Protein AF-A0A950EAT6-F1 (afdb_monomer)

Solvent-accessible surface area (backbone atoms only — not comparable to full-atom values): 13682 Å² total; per-residue (Å²): 130,84,83,73,74,74,68,80,79,79,75,69,80,65,59,90,48,68,73,57,39,66,52,55,74,70,63,72,57,70,65,85,41,41,49,68,67,59,50,48,54,49,44,72,71,68,31,77,46,29,88,74,48,71,68,74,25,55,31,30,40,71,33,72,35,92,76,18,71,62,38,55,65,46,46,65,43,56,54,50,40,40,76,72,69,46,47,59,49,77,37,68,43,78,71,58,68,67,62,46,53,56,49,44,27,20,7,50,26,25,61,40,57,42,54,99,45,68,84,48,62,56,56,51,52,24,14,55,26,35,5,26,26,38,27,53,65,79,90,66,76,63,48,87,64,80,41,72,86,46,27,28,42,66,24,53,84,69,82,61,38,56,48,53,50,52,58,57,54,66,73,40,66,66,59,47,51,57,22,7,52,50,19,25,54,52,36,68,69,54,35,27,41,67,43,40,48,53,49,53,52,51,53,55,52,52,54,48,55,58,59,72,69,53,63,79,85,74,74,68,89,76,86,86,77,81,76,84,78,84,83,81,85,85,82,137

Structure (mmCIF, N/CA/C/O backbone):
data_AF-A0A950EAT6-F1
#
_entry.id   AF-A0A950EAT6-F1
#
loop_
_atom_site.group_PDB
_atom_site.id
_atom_site.type_symbol
_atom_site.label_atom_id
_atom_site.label_alt_id
_atom_site.label_comp_id
_atom_site.label_asym_id
_atom_site.label_entity_id
_atom_site.label_seq_id
_atom_site.pdbx_PDB_ins_code
_atom_site.Cartn_x
_atom_site.Cartn_y
_atom_site.Cartn_z
_atom_site.occupancy
_atom_site.B_iso_or_equiv
_atom_site.auth_seq_id
_atom_site.auth_comp_id
_atom_site.auth_asym_id
_atom_site.auth_atom_id
_atom_site.pdbx_PDB_model_num
ATOM 1 N N . MET A 1 1 ? -21.471 -11.158 -7.132 1.00 36.91 1 MET A N 1
ATOM 2 C CA . MET A 1 1 ? -20.749 -11.531 -8.367 1.00 36.91 1 MET A CA 1
ATOM 3 C C . MET A 1 1 ? -19.338 -10.978 -8.257 1.00 36.91 1 MET A C 1
ATOM 5 O O . MET A 1 1 ? -19.180 -9.772 -8.378 1.00 36.91 1 MET A O 1
ATOM 9 N N . GLN A 1 2 ? -18.338 -11.810 -7.948 1.00 33.97 2 GLN A N 1
ATOM 10 C CA . GLN A 1 2 ? -16.935 -11.405 -8.096 1.00 33.97 2 GLN A CA 1
ATOM 11 C C . GLN A 1 2 ? -16.699 -11.132 -9.583 1.00 33.97 2 GLN A C 1
ATOM 13 O O . GLN A 1 2 ? -16.914 -12.022 -10.406 1.00 33.97 2 GLN A O 1
ATOM 18 N N . ARG A 1 3 ? -16.302 -9.907 -9.943 1.00 35.84 3 ARG A N 1
ATOM 19 C CA . ARG A 1 3 ? -15.747 -9.651 -11.273 1.00 35.84 3 ARG A CA 1
ATOM 20 C C . ARG A 1 3 ? -14.373 -10.313 -11.300 1.00 35.84 3 ARG A C 1
ATOM 22 O O . ARG A 1 3 ? -13.391 -9.723 -10.871 1.00 35.84 3 ARG A O 1
ATOM 29 N N . VAL A 1 4 ? -14.329 -11.571 -11.730 1.00 43.84 4 VAL A N 1
ATOM 30 C CA . VAL A 1 4 ? -13.073 -12.225 -12.094 1.00 43.84 4 VAL A CA 1
ATOM 31 C C . VAL A 1 4 ? -12.560 -11.467 -13.312 1.00 43.84 4 VAL A C 1
ATOM 33 O O . VAL A 1 4 ? -13.221 -11.441 -14.350 1.00 43.84 4 VAL A O 1
ATOM 36 N N . GLN A 1 5 ? -11.443 -10.762 -13.152 1.00 49.69 5 GLN A N 1
ATOM 37 C CA . GLN A 1 5 ? -10.756 -10.127 -14.270 1.00 49.69 5 GLN A CA 1
ATOM 38 C C . GLN A 1 5 ? -10.379 -11.245 -15.257 1.00 49.69 5 GLN A C 1
ATOM 40 O O . GLN A 1 5 ? -9.854 -12.269 -14.805 1.00 49.69 5 GLN A O 1
ATOM 45 N N . PRO A 1 6 ? -10.672 -11.122 -16.564 1.00 39.44 6 PRO A N 1
ATOM 46 C CA . PRO A 1 6 ? -10.195 -12.106 -17.525 1.00 39.44 6 PRO A CA 1
ATOM 47 C C . PRO A 1 6 ? -8.659 -12.179 -17.447 1.00 39.44 6 PRO A C 1
ATOM 49 O O . PRO A 1 6 ? -8.018 -11.186 -17.077 1.00 39.44 6 PRO A O 1
ATOM 52 N N . PRO A 1 7 ? -8.057 -13.348 -17.728 1.00 44.62 7 PRO A N 1
ATOM 53 C CA . PRO A 1 7 ? -6.608 -13.510 -17.699 1.00 44.62 7 PRO A CA 1
ATOM 54 C C . PRO A 1 7 ? -5.928 -12.409 -18.527 1.00 44.62 7 PRO A C 1
ATOM 56 O O . PRO A 1 7 ? -6.412 -12.024 -19.592 1.00 44.62 7 PRO A O 1
ATOM 59 N N . HIS A 1 8 ? -4.807 -11.887 -18.017 1.00 49.19 8 HIS A N 1
ATOM 60 C CA . HIS A 1 8 ? -4.078 -10.725 -18.553 1.00 49.19 8 HIS A CA 1
ATOM 61 C C . HIS A 1 8 ? -3.702 -10.815 -20.047 1.00 49.19 8 HIS A C 1
ATOM 63 O O . HIS A 1 8 ? -3.336 -9.801 -20.643 1.00 49.19 8 HIS A O 1
ATOM 69 N N . ASP A 1 9 ? -3.823 -11.990 -20.659 1.00 46.78 9 ASP A N 1
ATOM 70 C CA . ASP A 1 9 ? -3.492 -12.250 -22.056 1.00 46.78 9 ASP A CA 1
ATOM 71 C C . ASP A 1 9 ? -4.475 -11.596 -23.049 1.00 46.78 9 ASP A C 1
ATOM 73 O O . ASP A 1 9 ? -4.108 -11.349 -24.200 1.00 46.78 9 ASP A O 1
ATOM 77 N N . GLU A 1 10 ? -5.699 -11.252 -22.624 1.00 40.66 10 GLU A N 1
ATOM 78 C CA . GLU A 1 10 ? -6.751 -10.733 -23.520 1.00 40.66 10 GLU A CA 1
ATOM 79 C C . GLU A 1 10 ? -6.659 -9.222 -23.821 1.00 40.66 10 GLU A C 1
ATOM 81 O O . GLU A 1 10 ? -7.263 -8.750 -24.784 1.00 40.66 10 GLU A O 1
ATOM 86 N N . TYR A 1 11 ? -5.858 -8.452 -23.073 1.00 46.22 11 TYR A N 1
ATOM 87 C CA . TYR A 1 11 ? -5.705 -6.995 -23.267 1.00 46.22 11 TYR A CA 1
ATOM 88 C C . TYR A 1 11 ? -4.417 -6.591 -23.997 1.00 46.22 11 TYR A C 1
ATOM 90 O O . TYR A 1 11 ? -3.957 -5.452 -23.899 1.00 46.22 11 TYR A O 1
ATOM 98 N N . ASN A 1 12 ? -3.823 -7.500 -24.769 1.00 47.66 12 ASN A N 1
ATOM 99 C CA . ASN A 1 12 ? -2.666 -7.191 -25.605 1.00 47.66 12 ASN A CA 1
ATOM 100 C C . ASN A 1 12 ? -3.087 -6.511 -26.919 1.00 47.66 12 ASN A C 1
ATOM 102 O O . ASN A 1 12 ? -2.919 -7.063 -28.008 1.00 47.66 12 ASN A O 1
ATOM 106 N N . SER A 1 13 ? -3.556 -5.261 -26.864 1.00 55.22 13 SER A N 1
ATOM 107 C CA . SER A 1 13 ? -3.524 -4.402 -28.055 1.00 55.22 13 SER A CA 1
ATOM 108 C C . SER A 1 13 ? -2.094 -3.893 -28.260 1.00 55.22 13 SER A C 1
ATOM 110 O O . SER A 1 13 ? -1.785 -2.718 -28.059 1.00 55.22 13 SER A O 1
ATOM 112 N N . LEU A 1 14 ? -1.183 -4.802 -28.617 1.00 56.78 14 LEU A N 1
ATOM 113 C CA . LEU A 1 14 ? 0.146 -4.421 -29.082 1.00 56.78 14 LEU A CA 1
ATOM 114 C C . LEU A 1 14 ? -0.023 -3.440 -30.254 1.00 56.78 14 LEU A C 1
ATOM 116 O O . LEU A 1 14 ? -0.879 -3.679 -31.112 1.00 56.78 14 LEU A O 1
ATOM 120 N N . PRO A 1 15 ? 0.776 -2.362 -30.338 1.00 56.34 15 PRO A N 1
ATOM 121 C CA . PRO A 1 15 ? 0.677 -1.434 -31.453 1.00 56.34 15 PRO A CA 1
ATOM 122 C C . PRO A 1 15 ? 0.833 -2.205 -32.769 1.00 56.34 15 PRO A C 1
ATOM 124 O O . PRO A 1 15 ? 1.826 -2.903 -32.977 1.00 56.34 15 PRO A O 1
ATOM 127 N N . ALA A 1 16 ? -0.155 -2.071 -33.659 1.00 65.94 16 ALA A N 1
ATOM 128 C CA . ALA A 1 16 ? -0.195 -2.761 -34.952 1.00 65.94 16 ALA A CA 1
ATOM 129 C C . ALA A 1 16 ? 1.015 -2.427 -35.847 1.00 65.94 16 ALA A C 1
ATOM 131 O O . ALA A 1 16 ? 1.313 -3.144 -36.799 1.00 65.94 16 ALA A O 1
ATOM 132 N N . ASN A 1 17 ? 1.733 -1.343 -35.534 1.00 76.19 17 ASN A N 1
ATOM 133 C CA . ASN A 1 17 ? 2.929 -0.920 -36.242 1.00 76.19 17 ASN A CA 1
ATOM 134 C C . ASN A 1 17 ? 4.193 -1.628 -35.690 1.00 76.19 17 ASN A C 1
ATOM 136 O O . ASN A 1 17 ? 4.583 -1.375 -34.541 1.00 76.19 17 ASN A O 1
ATOM 140 N N . PRO A 1 18 ? 4.902 -2.429 -36.511 1.00 75.25 18 PRO A N 1
ATOM 141 C CA . PRO A 1 18 ? 6.095 -3.177 -36.103 1.00 75.25 18 PRO A CA 1
ATOM 142 C C . PRO A 1 18 ? 7.214 -2.311 -35.509 1.00 75.25 18 PRO A C 1
ATOM 144 O O . PRO A 1 18 ? 7.942 -2.759 -34.623 1.00 75.25 18 PRO A O 1
ATOM 147 N N . ARG A 1 19 ? 7.338 -1.051 -35.952 1.00 76.12 19 ARG A N 1
ATOM 148 C CA . ARG A 1 19 ? 8.343 -0.110 -35.438 1.00 76.12 19 ARG A CA 1
ATOM 149 C C . ARG A 1 19 ? 8.095 0.240 -33.972 1.00 76.12 19 ARG A C 1
ATOM 151 O O . ARG A 1 19 ? 9.046 0.313 -33.198 1.00 76.12 19 ARG A O 1
ATOM 158 N N . PHE A 1 20 ? 6.837 0.459 -33.590 1.00 77.69 20 PHE A N 1
ATOM 159 C CA . PHE A 1 20 ? 6.484 0.775 -32.205 1.00 77.69 20 PHE A CA 1
ATOM 160 C C . PHE A 1 20 ? 6.522 -0.464 -31.316 1.00 77.69 20 PHE A C 1
ATOM 162 O O . PHE A 1 20 ? 6.931 -0.349 -30.166 1.00 77.69 20 PHE A O 1
ATOM 169 N N . ARG A 1 21 ? 6.213 -1.650 -31.859 1.00 76.00 21 ARG A N 1
ATOM 170 C CA . ARG A 1 21 ? 6.401 -2.923 -31.147 1.00 76.00 21 ARG A CA 1
ATOM 171 C C . ARG A 1 21 ? 7.869 -3.129 -30.751 1.00 76.00 21 ARG A C 1
ATOM 173 O O . ARG A 1 21 ? 8.157 -3.292 -29.575 1.00 76.00 21 ARG A O 1
ATOM 180 N N . GLY A 1 22 ? 8.808 -2.954 -31.684 1.00 77.38 22 GLY A N 1
ATOM 181 C CA . GLY A 1 22 ? 10.240 -3.080 -31.377 1.00 77.38 22 GLY A CA 1
ATOM 182 C C . GLY A 1 22 ? 10.803 -2.014 -30.421 1.00 77.38 22 GLY A C 1
ATOM 183 O O . GLY A 1 22 ? 11.880 -2.210 -29.860 1.00 77.38 22 GLY A O 1
ATOM 184 N N . LEU A 1 23 ? 10.115 -0.879 -30.236 1.00 79.06 23 LEU A N 1
ATOM 185 C CA . LEU A 1 23 ? 10.442 0.094 -29.187 1.00 79.06 23 LEU A CA 1
ATOM 186 C C . LEU A 1 23 ? 9.821 -0.299 -27.844 1.00 79.06 23 LEU A C 1
ATOM 188 O O . LEU A 1 23 ? 10.508 -0.205 -26.832 1.00 79.06 23 LEU A O 1
ATOM 192 N N . ALA A 1 24 ? 8.570 -0.763 -27.838 1.00 78.88 24 ALA A N 1
ATOM 193 C CA . ALA A 1 24 ? 7.890 -1.264 -26.645 1.00 78.88 24 ALA A CA 1
ATOM 194 C C . ALA A 1 24 ? 8.677 -2.415 -25.998 1.00 78.88 24 ALA A C 1
ATOM 196 O O . ALA A 1 24 ? 8.905 -2.397 -24.793 1.00 78.88 24 ALA A O 1
ATOM 197 N N . ASP A 1 25 ? 9.214 -3.325 -26.814 1.00 80.38 25 ASP A N 1
ATOM 198 C CA . ASP A 1 25 ? 10.022 -4.466 -26.367 1.00 80.38 25 ASP A CA 1
ATOM 199 C C . ASP A 1 25 ? 11.344 -4.069 -25.684 1.00 80.38 25 ASP A C 1
ATOM 201 O O . ASP A 1 25 ? 12.020 -4.929 -25.116 1.00 80.38 25 ASP A O 1
ATOM 205 N N . LYS A 1 26 ? 11.742 -2.789 -25.725 1.00 80.94 26 LYS A N 1
ATOM 206 C CA . LYS A 1 26 ? 12.916 -2.274 -24.997 1.00 80.94 26 LYS A CA 1
ATOM 207 C C . LYS A 1 26 ? 12.591 -1.861 -23.569 1.00 80.94 26 LYS A C 1
ATOM 209 O O . LYS A 1 26 ? 13.505 -1.760 -22.755 1.00 80.94 26 LYS A O 1
ATOM 214 N N . PHE A 1 27 ? 11.325 -1.585 -23.274 1.00 85.12 27 PHE A N 1
ATOM 215 C CA . PHE A 1 27 ? 10.918 -1.198 -21.937 1.00 85.12 27 PHE A CA 1
ATOM 216 C C . PHE A 1 27 ? 10.762 -2.447 -21.073 1.00 85.12 27 PHE A C 1
ATOM 218 O O . PHE A 1 27 ? 10.254 -3.487 -21.501 1.00 85.12 27 PHE A O 1
ATOM 225 N N . ARG A 1 28 ? 11.262 -2.348 -19.847 1.00 89.56 28 ARG A N 1
ATOM 226 C CA . ARG A 1 28 ? 11.119 -3.360 -18.808 1.00 89.56 28 ARG A CA 1
ATOM 227 C C . ARG A 1 28 ? 10.448 -2.706 -17.612 1.00 89.56 28 ARG A C 1
ATOM 229 O O . ARG A 1 28 ? 10.746 -1.540 -17.334 1.00 89.56 28 ARG A O 1
ATOM 236 N N . PRO A 1 29 ? 9.525 -3.402 -16.936 1.00 92.88 29 PRO A N 1
ATOM 237 C CA . PRO A 1 29 ? 8.904 -2.842 -15.756 1.00 92.88 29 PRO A CA 1
ATOM 238 C C . PRO A 1 29 ? 9.956 -2.696 -14.654 1.00 92.88 29 PRO A C 1
ATOM 240 O O . PRO A 1 29 ? 10.813 -3.556 -14.479 1.00 92.88 29 PRO A O 1
ATOM 243 N N . ILE A 1 30 ? 9.874 -1.615 -13.892 1.00 93.75 30 ILE A N 1
ATOM 244 C CA . ILE A 1 30 ? 10.718 -1.376 -12.724 1.00 93.75 30 ILE A CA 1
ATOM 245 C C . ILE A 1 30 ? 9.816 -0.942 -11.577 1.00 93.75 30 ILE A C 1
ATOM 247 O O . ILE A 1 30 ? 8.837 -0.232 -11.808 1.00 93.75 30 ILE A O 1
ATOM 251 N N . SER A 1 31 ? 10.126 -1.386 -10.362 1.00 93.88 31 SER A N 1
ATOM 252 C CA . SER A 1 31 ? 9.479 -0.861 -9.161 1.00 93.88 31 SER A CA 1
ATOM 253 C C . SER A 1 31 ? 10.311 0.255 -8.535 1.00 93.88 31 SER A C 1
ATOM 255 O O . SER A 1 31 ? 11.539 0.178 -8.563 1.00 93.88 31 SER A O 1
ATOM 257 N N . ILE A 1 32 ? 9.668 1.224 -7.885 1.00 93.38 32 ILE A N 1
ATOM 258 C CA . ILE A 1 32 ? 10.328 2.313 -7.147 1.00 93.38 32 ILE A CA 1
ATOM 259 C C . ILE A 1 32 ? 11.240 1.789 -6.021 1.00 93.38 32 ILE A C 1
ATOM 261 O O . ILE A 1 32 ? 12.287 2.370 -5.744 1.00 93.38 32 ILE A O 1
ATOM 265 N N . GLY A 1 33 ? 10.874 0.643 -5.439 1.00 90.94 33 GLY A N 1
ATOM 266 C CA . GLY A 1 33 ? 11.633 -0.067 -4.415 1.00 90.94 33 GLY A CA 1
ATOM 267 C C . GLY A 1 33 ? 11.663 0.626 -3.047 1.00 90.94 33 GLY A C 1
ATOM 268 O O . GLY A 1 33 ? 11.181 1.741 -2.878 1.00 90.94 33 GLY A O 1
ATOM 269 N N . ILE A 1 34 ? 12.231 -0.057 -2.050 1.00 91.12 34 ILE A N 1
ATOM 270 C CA . ILE A 1 34 ? 12.457 0.467 -0.694 1.00 91.12 34 ILE A CA 1
ATOM 271 C C . ILE A 1 34 ? 13.958 0.563 -0.420 1.00 91.12 34 ILE A C 1
ATOM 273 O O . ILE A 1 34 ? 14.699 -0.410 -0.604 1.00 91.12 34 ILE A O 1
ATOM 277 N N . THR A 1 35 ? 14.409 1.739 0.023 1.00 88.31 35 THR A N 1
ATOM 278 C CA . THR A 1 35 ? 15.825 1.997 0.315 1.00 88.31 35 THR A CA 1
ATOM 279 C C . THR A 1 35 ? 16.301 1.187 1.517 1.00 88.31 35 THR A C 1
ATOM 281 O O . THR A 1 35 ? 15.523 0.861 2.411 1.00 88.31 35 THR A O 1
ATOM 284 N N . GLY A 1 36 ? 17.601 0.877 1.566 1.00 83.12 36 GLY A N 1
ATOM 285 C CA . GLY A 1 36 ? 18.184 0.157 2.702 1.00 83.12 36 GLY A CA 1
ATOM 286 C C . GLY A 1 36 ? 17.997 0.898 4.030 1.00 83.12 36 GLY A C 1
ATOM 287 O O . GLY A 1 36 ? 17.654 0.269 5.021 1.00 83.12 36 GLY A O 1
ATOM 288 N N . ALA A 1 37 ? 18.141 2.228 4.031 1.00 83.56 37 ALA A N 1
ATOM 289 C CA . ALA A 1 37 ? 17.907 3.054 5.217 1.00 83.56 37 ALA A CA 1
ATOM 290 C C . ALA A 1 37 ? 16.459 2.934 5.715 1.00 83.56 37 ALA A C 1
ATOM 292 O O . ALA A 1 37 ? 16.240 2.634 6.883 1.00 83.56 37 ALA A O 1
ATOM 293 N N . HIS A 1 38 ? 15.481 3.059 4.813 1.00 81.88 38 HIS A N 1
ATOM 294 C CA . HIS A 1 38 ? 14.071 2.939 5.176 1.00 81.88 38 HIS A CA 1
ATOM 295 C C . HIS A 1 38 ? 13.710 1.512 5.625 1.00 81.88 38 HIS A C 1
ATOM 297 O O . HIS A 1 38 ? 12.963 1.319 6.580 1.00 81.88 38 HIS A O 1
ATOM 303 N N . LEU A 1 39 ? 14.288 0.488 4.987 1.00 82.44 39 LEU A N 1
ATOM 304 C CA . LEU A 1 39 ? 14.112 -0.900 5.412 1.00 82.44 39 LEU A CA 1
ATOM 305 C C . LEU A 1 39 ? 14.640 -1.133 6.834 1.00 82.44 39 LEU A C 1
ATOM 307 O O . LEU A 1 39 ? 13.969 -1.795 7.622 1.00 82.44 39 LEU A O 1
ATOM 311 N N . VAL A 1 40 ? 15.822 -0.599 7.156 1.00 80.19 40 VAL A N 1
ATOM 312 C CA . VAL A 1 40 ? 16.419 -0.693 8.497 1.00 80.19 40 VAL A CA 1
ATOM 313 C C . VAL A 1 40 ? 15.545 0.025 9.518 1.00 80.19 40 VAL A C 1
ATOM 315 O O . VAL A 1 40 ? 15.210 -0.570 10.537 1.00 80.19 40 VAL A O 1
ATOM 318 N N . GLU A 1 41 ? 15.103 1.249 9.225 1.00 78.25 41 GLU A N 1
ATOM 319 C CA . GLU A 1 41 ? 14.219 2.014 10.111 1.00 78.25 41 GLU A CA 1
ATOM 320 C C . GLU A 1 41 ? 12.926 1.255 10.420 1.00 78.25 41 GLU A C 1
ATOM 322 O O . GLU A 1 41 ? 12.570 1.107 11.590 1.00 78.25 41 GLU A O 1
ATOM 327 N N . LEU A 1 42 ? 12.273 0.690 9.399 1.00 74.06 42 LEU A N 1
ATOM 328 C CA . LEU A 1 42 ? 11.087 -0.141 9.594 1.00 74.06 42 LEU A CA 1
ATOM 329 C C . LEU A 1 42 ? 11.419 -1.363 10.459 1.00 74.06 42 LEU A C 1
ATOM 331 O O . LEU A 1 42 ? 10.720 -1.631 11.438 1.00 74.06 42 LEU A O 1
ATOM 335 N N . GLN A 1 43 ? 12.494 -2.092 10.140 1.00 71.06 43 GLN A N 1
ATOM 336 C CA . GLN A 1 43 ? 12.892 -3.314 10.848 1.00 71.06 43 GLN A CA 1
ATOM 337 C C . GLN A 1 43 ? 13.302 -3.081 12.309 1.00 71.06 43 GLN A C 1
ATOM 339 O O . GLN A 1 43 ? 13.066 -3.953 13.145 1.00 71.06 43 GLN A O 1
ATOM 344 N N . GLU A 1 44 ? 13.933 -1.956 12.635 1.00 65.00 44 GLU A N 1
ATOM 345 C CA . GLU A 1 44 ? 14.391 -1.634 13.991 1.00 65.00 44 GLU A CA 1
ATOM 346 C C . GLU A 1 44 ? 13.247 -1.181 14.908 1.00 65.00 44 GLU A C 1
ATOM 348 O O . GLU A 1 44 ? 13.255 -1.499 16.099 1.00 65.00 44 GLU A O 1
ATOM 353 N N . ARG A 1 45 ? 12.227 -0.512 14.359 1.00 62.66 45 ARG A N 1
ATOM 354 C CA . ARG A 1 45 ? 11.140 0.145 15.103 1.00 62.66 45 ARG A CA 1
ATOM 355 C C . ARG A 1 45 ? 9.915 -0.749 15.343 1.00 62.66 45 ARG A C 1
ATOM 357 O O . ARG A 1 45 ? 8.799 -0.344 15.081 1.00 62.66 45 ARG A O 1
ATOM 364 N N . GLU A 1 46 ? 10.104 -1.963 15.862 1.00 51.56 46 GLU A N 1
ATOM 365 C CA . GLU A 1 46 ? 9.044 -2.948 16.212 1.00 51.56 46 GLU A CA 1
ATOM 366 C C . GLU A 1 46 ? 8.574 -3.921 15.104 1.00 51.56 46 GLU A C 1
ATOM 368 O O . GLU A 1 46 ? 7.975 -4.949 15.424 1.00 51.56 46 GLU A O 1
ATOM 373 N N . THR A 1 47 ? 8.923 -3.740 13.822 1.00 52.94 47 THR A N 1
ATOM 374 C CA . THR A 1 47 ? 8.470 -4.667 12.749 1.00 52.94 47 THR A CA 1
ATOM 375 C C . THR A 1 47 ? 9.358 -5.904 12.526 1.00 52.94 47 THR A C 1
ATOM 377 O O . THR A 1 47 ? 9.210 -6.618 11.527 1.00 52.94 47 THR A O 1
ATOM 380 N N . ARG A 1 48 ? 10.262 -6.248 13.462 1.00 55.78 48 ARG A N 1
ATOM 381 C CA . ARG A 1 48 ? 10.991 -7.539 13.390 1.00 55.78 48 ARG A CA 1
ATOM 382 C C . ARG A 1 48 ? 10.033 -8.730 13.374 1.00 55.78 48 ARG A C 1
ATOM 384 O O . ARG A 1 48 ? 10.336 -9.740 12.743 1.00 55.78 48 ARG A O 1
ATOM 391 N N . LYS A 1 49 ? 8.885 -8.590 14.046 1.00 67.69 49 LYS A N 1
ATOM 392 C CA . LYS A 1 49 ? 7.760 -9.530 14.031 1.00 67.69 49 LYS A CA 1
ATOM 393 C C . LYS A 1 49 ? 6.464 -8.735 13.851 1.00 67.69 49 LYS A C 1
ATOM 395 O O . LYS A 1 49 ? 5.824 -8.418 14.849 1.00 67.69 49 LYS A O 1
ATOM 400 N N . PRO A 1 50 ? 6.078 -8.388 12.613 1.00 67.50 50 PRO A N 1
ATOM 401 C CA . PRO A 1 50 ? 4.866 -7.607 12.357 1.00 67.50 50 PRO A CA 1
ATOM 402 C C . PRO A 1 50 ? 3.612 -8.247 12.971 1.00 67.50 50 PRO A C 1
ATOM 404 O O . PRO A 1 50 ? 2.710 -7.545 13.418 1.00 67.50 50 PRO A O 1
ATOM 407 N N . ASP A 1 51 ? 3.596 -9.577 13.092 1.00 70.81 51 ASP A N 1
ATOM 408 C CA . ASP A 1 51 ? 2.492 -10.336 13.695 1.00 70.81 51 ASP A CA 1
ATOM 409 C C . ASP A 1 51 ? 2.376 -10.154 15.214 1.00 70.81 51 ASP A C 1
ATOM 411 O O . ASP A 1 51 ? 1.331 -10.444 15.796 1.00 70.81 51 ASP A O 1
ATOM 415 N N . ALA A 1 52 ? 3.443 -9.686 15.870 1.00 77.50 52 ALA A N 1
ATOM 416 C CA . ALA A 1 52 ? 3.444 -9.394 17.299 1.00 77.50 52 ALA A CA 1
ATOM 417 C C . ALA A 1 52 ? 2.817 -8.026 17.612 1.00 77.50 52 ALA A C 1
ATOM 419 O O . ALA A 1 52 ? 2.425 -7.780 18.755 1.00 77.50 52 ALA A O 1
ATOM 420 N N . VAL A 1 53 ? 2.695 -7.142 16.614 1.00 84.75 53 VAL A N 1
ATOM 421 C CA . VAL A 1 53 ? 2.096 -5.818 16.792 1.00 84.75 53 VAL A CA 1
ATOM 422 C C . VAL A 1 53 ? 0.581 -5.960 16.916 1.00 84.75 53 VAL A C 1
ATOM 424 O O . VAL A 1 53 ? -0.107 -6.503 16.047 1.00 84.75 53 VAL A O 1
ATOM 427 N N . ARG A 1 54 ? 0.022 -5.428 18.006 1.00 90.38 54 ARG A N 1
ATOM 428 C CA . ARG A 1 54 ? -1.428 -5.393 18.202 1.00 90.38 54 ARG A CA 1
ATOM 429 C C . ARG A 1 54 ? -2.072 -4.463 17.173 1.00 90.38 54 ARG A C 1
ATOM 431 O O . ARG A 1 54 ? -1.859 -3.252 17.195 1.00 90.38 54 ARG A O 1
ATOM 438 N N . LYS A 1 55 ? -2.956 -5.016 16.343 1.00 94.69 55 LYS A N 1
ATOM 439 C CA . LYS A 1 55 ? -3.778 -4.239 15.410 1.00 94.69 55 LYS A CA 1
ATOM 440 C C . LYS A 1 55 ? -4.853 -3.444 16.165 1.00 94.69 55 LYS A C 1
ATOM 442 O O . LYS A 1 55 ? -5.640 -4.018 16.919 1.00 94.69 55 LYS A O 1
ATOM 447 N N . ARG A 1 56 ? -4.852 -2.123 15.983 1.00 96.56 56 ARG A N 1
ATOM 448 C CA . ARG A 1 56 ? -5.764 -1.138 16.591 1.00 96.56 56 ARG A CA 1
ATOM 449 C C . ARG A 1 56 ? -6.751 -0.545 15.590 1.00 96.56 56 ARG A C 1
ATOM 451 O O . ARG A 1 56 ? -7.850 -0.189 15.994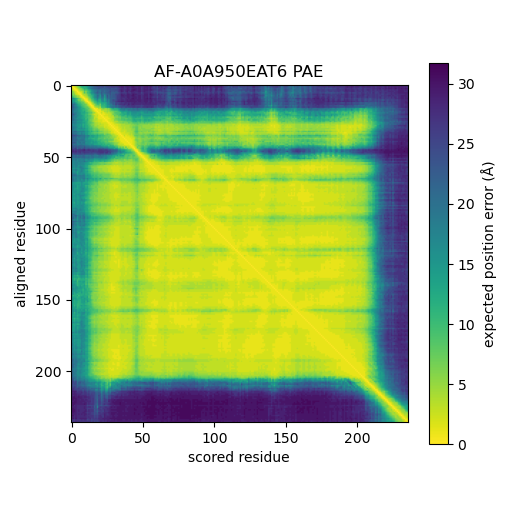 1.00 96.56 56 ARG A O 1
ATOM 458 N N . TYR A 1 57 ? -6.363 -0.447 14.321 1.00 98.56 57 TYR A N 1
ATOM 459 C CA . TYR A 1 57 ? -7.182 0.147 13.267 1.00 98.56 57 TYR A CA 1
ATOM 460 C C . TYR A 1 57 ? -7.582 -0.904 12.239 1.00 98.56 57 TYR A C 1
ATOM 462 O O . TYR A 1 57 ? -6.798 -1.789 11.883 1.00 98.56 57 TYR A O 1
ATOM 470 N N . ASP A 1 58 ? -8.805 -0.792 11.741 1.00 98.75 58 ASP A N 1
ATOM 471 C CA . ASP A 1 58 ? -9.290 -1.591 10.623 1.00 98.75 58 ASP A CA 1
ATOM 472 C C . ASP A 1 58 ? -8.649 -1.146 9.310 1.00 98.75 58 ASP A C 1
ATOM 474 O O . ASP A 1 58 ? -8.209 -1.979 8.521 1.00 98.75 58 ASP A O 1
ATOM 478 N N . LEU A 1 59 ? -8.555 0.166 9.102 1.00 98.75 59 LEU A N 1
ATOM 479 C CA . LEU A 1 59 ? -8.004 0.766 7.896 1.00 98.75 59 LEU A CA 1
ATOM 480 C C . LEU A 1 59 ? -7.201 2.016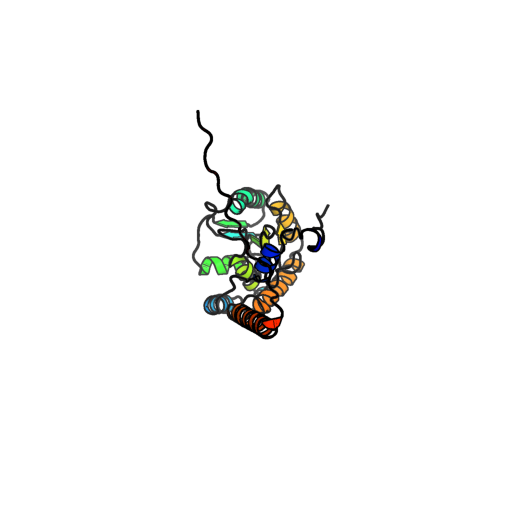 8.255 1.00 98.75 59 LEU A C 1
ATOM 482 O O . LEU A 1 59 ? -7.618 2.809 9.100 1.00 98.75 59 LEU A O 1
ATOM 486 N N . PHE A 1 60 ? -6.077 2.210 7.577 1.00 98.56 60 PHE A N 1
ATOM 487 C CA . PHE A 1 60 ? -5.240 3.394 7.717 1.00 98.56 60 PHE A CA 1
ATOM 488 C C . PHE A 1 60 ? -5.039 4.121 6.393 1.00 98.56 60 PHE A C 1
ATOM 490 O O . PHE A 1 60 ? -4.811 3.502 5.351 1.00 98.56 60 PHE A O 1
ATOM 497 N N . PHE A 1 61 ? -5.071 5.451 6.462 1.00 98.19 61 PHE A N 1
ATOM 498 C CA . PHE A 1 61 ? -4.576 6.343 5.427 1.00 98.19 61 PHE A CA 1
ATOM 499 C C . PHE A 1 61 ? -4.032 7.638 6.038 1.00 98.19 61 PHE A C 1
ATOM 501 O O . PHE A 1 61 ? -4.709 8.309 6.819 1.00 98.19 61 PHE A O 1
ATOM 508 N N . ALA A 1 62 ? -2.834 8.029 5.605 1.00 96.81 62 ALA A N 1
ATOM 509 C CA . ALA A 1 62 ? -2.274 9.348 5.863 1.00 96.81 62 ALA A CA 1
ATOM 510 C C . ALA A 1 62 ? -1.614 9.911 4.597 1.00 96.81 62 ALA A C 1
ATOM 512 O O . ALA A 1 62 ? -0.691 9.310 4.037 1.00 96.81 62 ALA A O 1
ATOM 513 N N . GLY A 1 63 ? -2.076 11.068 4.127 1.00 94.44 63 GLY A N 1
ATOM 514 C CA . GLY A 1 63 ? -1.440 11.796 3.035 1.00 94.44 63 GLY A CA 1
ATOM 515 C C . GLY A 1 63 ? -2.355 12.777 2.309 1.00 94.44 63 GLY A C 1
ATOM 516 O O . GLY A 1 63 ? -3.574 12.692 2.383 1.00 94.44 63 GLY A O 1
ATOM 517 N N . ALA A 1 64 ? -1.724 13.683 1.560 1.00 92.88 64 ALA A N 1
ATOM 518 C CA . ALA A 1 64 ? -2.402 14.674 0.727 1.00 92.88 64 ALA A CA 1
ATOM 519 C C . ALA A 1 64 ? -3.335 14.013 -0.303 1.00 92.88 64 ALA A C 1
ATOM 521 O O . ALA A 1 64 ? -2.963 13.019 -0.946 1.00 92.88 64 ALA A O 1
ATOM 522 N N . VAL A 1 65 ? -4.520 14.592 -0.478 1.00 94.00 65 VAL A N 1
ATOM 523 C CA . VAL A 1 65 ? -5.577 14.116 -1.389 1.00 94.00 65 VAL A CA 1
ATOM 524 C C . VAL A 1 65 ? -5.774 15.052 -2.583 1.00 94.00 65 VAL A C 1
ATOM 526 O O . VAL A 1 65 ? -6.306 14.657 -3.613 1.00 94.00 65 VAL A O 1
ATOM 529 N N . GLU A 1 66 ? -5.286 16.283 -2.487 1.00 90.38 66 GLU A N 1
ATOM 530 C CA . GLU A 1 66 ? -5.530 17.390 -3.413 1.00 90.38 66 GLU A CA 1
ATOM 531 C C . GLU A 1 66 ? -4.986 17.125 -4.825 1.00 90.38 66 GLU A C 1
ATOM 533 O O . GLU A 1 66 ? -5.479 17.690 -5.796 1.00 90.38 66 GLU A O 1
ATOM 538 N N . HIS A 1 67 ? -3.996 16.238 -4.951 1.00 87.88 67 HIS A N 1
A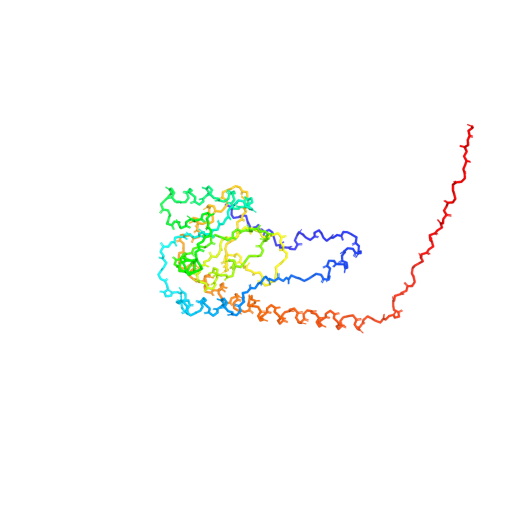TOM 539 C CA . HIS A 1 67 ? -3.281 15.966 -6.202 1.00 87.88 67 HIS A CA 1
ATOM 540 C C . HIS A 1 67 ? -3.573 14.587 -6.808 1.00 87.88 67 HIS A C 1
ATOM 542 O O . HIS A 1 67 ? -2.835 14.143 -7.683 1.00 87.88 67 HIS A O 1
ATOM 548 N N . SER A 1 68 ? -4.602 13.877 -6.337 1.00 93.62 68 SER A N 1
ATOM 549 C CA . SER A 1 68 ? -4.990 12.577 -6.895 1.00 93.62 68 SER A CA 1
ATOM 550 C C . SER A 1 68 ? -6.505 12.450 -6.939 1.00 93.62 68 SER A C 1
ATOM 552 O O . SER A 1 68 ? -7.177 12.456 -5.907 1.00 93.62 68 SER A O 1
ATOM 554 N N . THR A 1 69 ? -7.041 12.295 -8.147 1.00 95.19 69 THR A N 1
ATOM 555 C CA . THR A 1 69 ? -8.470 12.053 -8.374 1.00 95.19 69 THR A CA 1
ATOM 556 C C . THR A 1 69 ? -8.921 10.752 -7.714 1.00 95.19 69 THR A C 1
ATOM 558 O O . THR A 1 69 ? -10.003 10.709 -7.136 1.00 95.19 69 THR A O 1
ATOM 561 N N . VAL A 1 70 ? -8.067 9.722 -7.691 1.00 96.62 70 VAL A N 1
ATOM 562 C CA . VAL A 1 70 ? -8.339 8.457 -6.991 1.00 96.62 70 VAL A CA 1
ATOM 563 C C . VAL A 1 70 ? -8.456 8.666 -5.480 1.00 96.62 70 VAL A C 1
ATOM 565 O O . VAL A 1 70 ? -9.351 8.104 -4.847 1.00 96.62 70 VAL A O 1
ATOM 568 N N . ARG A 1 71 ? -7.593 9.503 -4.887 1.00 96.69 71 ARG A N 1
ATOM 569 C CA . ARG A 1 71 ? -7.675 9.841 -3.455 1.00 96.69 71 ARG A CA 1
ATOM 570 C C . ARG A 1 71 ? -8.931 10.641 -3.127 1.00 96.69 71 ARG A C 1
ATOM 572 O O . ARG A 1 71 ? -9.575 10.375 -2.120 1.00 96.69 71 ARG A O 1
ATOM 579 N N . GLN A 1 72 ? -9.303 11.591 -3.978 1.00 96.00 72 GLN A N 1
ATOM 580 C CA . GLN A 1 72 ? -10.531 12.368 -3.795 1.00 96.00 72 GLN A CA 1
ATOM 581 C C . GLN A 1 72 ? -11.775 11.482 -3.902 1.00 96.00 72 GLN A C 1
ATOM 583 O O . GLN A 1 72 ? -12.660 11.571 -3.057 1.00 96.00 72 GLN A O 1
ATOM 588 N N . ALA A 1 73 ? -11.815 10.585 -4.890 1.00 96.31 73 ALA A N 1
ATOM 589 C CA . ALA A 1 73 ? -12.932 9.667 -5.097 1.00 96.31 73 ALA A CA 1
ATOM 590 C C . ALA A 1 73 ? -13.068 8.623 -3.976 1.00 96.31 73 ALA A C 1
ATOM 592 O O . ALA A 1 73 ? -14.179 8.220 -3.641 1.00 96.31 73 ALA A O 1
ATOM 593 N N . GLY A 1 74 ? -11.955 8.181 -3.381 1.00 97.31 74 GLY A N 1
ATOM 594 C CA . GLY A 1 74 ? -11.976 7.195 -2.301 1.00 97.31 74 GLY A CA 1
ATOM 595 C C . GLY A 1 74 ? -12.327 7.759 -0.922 1.00 97.31 74 GLY A C 1
ATOM 596 O O . GLY A 1 74 ? -12.841 7.021 -0.083 1.00 97.31 74 GLY A O 1
ATOM 597 N N . LEU A 1 75 ? -12.087 9.051 -0.678 1.00 97.12 75 LEU A N 1
ATOM 598 C CA . LEU A 1 75 ? -12.267 9.665 0.641 1.00 97.12 75 LEU A CA 1
ATOM 599 C C . LEU A 1 75 ? -13.694 9.499 1.212 1.00 97.12 75 LEU A C 1
ATOM 601 O O . LEU A 1 75 ? -13.802 9.032 2.349 1.00 97.12 75 LEU A O 1
ATOM 605 N N . PRO A 1 76 ? -14.783 9.737 0.447 1.00 97.69 76 PRO A N 1
ATOM 606 C CA . PRO A 1 76 ? -16.144 9.516 0.944 1.00 97.69 76 PRO A CA 1
ATOM 607 C C . PRO A 1 76 ? -16.413 8.067 1.374 1.00 97.69 76 PRO A C 1
ATOM 609 O O . PRO A 1 76 ? -17.209 7.819 2.279 1.00 97.69 76 PRO A O 1
ATOM 612 N N . TRP A 1 77 ? -15.745 7.085 0.756 1.00 98.38 77 TRP A N 1
ATOM 613 C CA . TRP A 1 77 ? -15.883 5.680 1.141 1.00 98.38 77 TRP A CA 1
ATOM 614 C C . TRP A 1 77 ? -15.211 5.378 2.480 1.00 98.38 77 TRP A C 1
ATOM 616 O O . TRP A 1 77 ? -15.756 4.605 3.268 1.00 98.38 77 TRP A O 1
ATOM 626 N N . LEU A 1 78 ? -14.073 6.013 2.771 1.00 98.25 78 LEU A N 1
ATOM 627 C CA . LEU A 1 78 ? -13.402 5.905 4.069 1.00 98.25 78 LEU A CA 1
ATOM 628 C C . LEU A 1 78 ? -14.225 6.557 5.186 1.00 98.25 78 LEU A C 1
ATOM 630 O O . LEU A 1 78 ? -14.389 5.968 6.253 1.00 98.25 78 LEU A O 1
ATOM 634 N N . GLU A 1 79 ? -14.803 7.727 4.922 1.00 98.19 79 GLU A N 1
ATOM 635 C CA . GLU A 1 79 ? -15.715 8.403 5.853 1.00 98.19 79 GLU A CA 1
ATOM 636 C C . GLU A 1 79 ? -16.971 7.558 6.112 1.00 98.19 79 GLU A C 1
ATOM 638 O O . GLU A 1 79 ? -17.401 7.390 7.255 1.00 98.19 79 GLU A O 1
ATOM 643 N N . LYS A 1 80 ? -17.527 6.936 5.066 1.00 98.38 80 LYS A N 1
ATOM 644 C CA . LYS A 1 80 ? -18.658 6.010 5.196 1.00 98.38 80 LYS A CA 1
ATOM 645 C C . LYS A 1 80 ? -18.311 4.778 6.039 1.00 98.38 80 LYS A C 1
ATOM 647 O O . LYS A 1 80 ? -19.155 4.319 6.805 1.00 98.38 80 LYS A O 1
ATOM 652 N N . LEU A 1 81 ? -17.092 4.240 5.936 1.00 98.56 81 LEU A N 1
ATOM 653 C CA . LEU A 1 81 ? -16.631 3.157 6.816 1.00 98.56 81 LEU A CA 1
ATOM 654 C C . LEU A 1 81 ? -16.615 3.607 8.285 1.00 98.56 81 LEU A C 1
ATOM 656 O O . LEU A 1 81 ? -17.125 2.886 9.141 1.00 98.56 81 LEU A O 1
ATOM 660 N N . GLN A 1 82 ? -16.116 4.810 8.583 1.00 98.38 82 GLN A N 1
ATOM 661 C CA . GLN A 1 82 ? -16.159 5.354 9.950 1.00 98.38 82 GLN A CA 1
ATOM 662 C C . GLN A 1 82 ? -17.595 5.475 10.472 1.00 98.38 82 GLN A C 1
ATOM 664 O O . GLN A 1 82 ? -17.880 5.060 11.594 1.00 98.38 82 GLN A O 1
ATOM 669 N N . GLN A 1 83 ? -18.523 5.965 9.644 1.00 98.25 83 GLN A N 1
ATOM 670 C CA . GLN A 1 83 ? -19.948 6.059 9.992 1.00 98.25 83 GLN A CA 1
ATOM 671 C C . GLN A 1 83 ? -20.590 4.690 10.277 1.00 98.25 83 GLN A C 1
ATOM 673 O O . GLN A 1 83 ? -21.563 4.613 11.023 1.00 98.25 83 GLN A O 1
ATOM 678 N N . GLN A 1 84 ? -20.048 3.607 9.714 1.00 98.00 84 GLN A N 1
ATOM 679 C CA . GLN A 1 84 ? -20.483 2.232 9.984 1.00 98.00 84 GLN A CA 1
ATOM 680 C C . GLN A 1 84 ? -19.787 1.580 11.188 1.00 98.00 84 GLN A C 1
ATOM 682 O O . GLN A 1 84 ? -20.013 0.401 11.455 1.00 98.00 84 GLN A O 1
ATOM 687 N N . GLY A 1 85 ? -18.965 2.330 11.925 1.00 98.19 85 GLY A N 1
ATOM 688 C CA . GLY A 1 85 ? -18.304 1.862 13.143 1.00 98.19 85 GLY A CA 1
ATOM 689 C C . GLY A 1 85 ? -16.958 1.172 12.921 1.00 98.19 85 GLY A C 1
ATOM 690 O O . GLY A 1 85 ? -16.394 0.648 13.879 1.00 98.19 85 GLY A O 1
ATOM 691 N N . TYR A 1 86 ? -16.416 1.179 11.698 1.00 98.62 86 TYR A N 1
ATOM 692 C CA . TYR A 1 86 ? -15.045 0.719 11.464 1.00 98.62 86 TYR A CA 1
ATOM 693 C C . TYR A 1 86 ? -14.041 1.709 12.058 1.00 98.62 86 TYR A C 1
ATOM 695 O O . TYR A 1 86 ? -14.181 2.928 11.920 1.00 98.62 86 TYR A O 1
ATOM 703 N N . THR A 1 87 ? -12.981 1.191 12.677 1.00 98.56 87 THR A N 1
ATOM 704 C CA . THR A 1 87 ? -11.932 2.032 13.266 1.00 98.56 87 THR A CA 1
ATOM 705 C C . THR A 1 87 ? -10.943 2.450 12.178 1.00 98.56 87 THR A C 1
ATOM 707 O O . THR A 1 87 ? -9.932 1.782 11.955 1.00 98.56 87 THR A O 1
ATOM 710 N N . VAL A 1 88 ? -11.241 3.539 11.465 1.00 98.62 88 VAL A N 1
ATOM 711 C CA . VAL A 1 88 ? -10.383 4.073 10.393 1.00 98.62 88 VAL A CA 1
ATOM 712 C C . VAL A 1 88 ? -9.527 5.222 10.919 1.00 98.62 88 VAL A C 1
ATOM 714 O O . VAL A 1 88 ? -10.067 6.221 11.399 1.00 98.62 88 VAL A O 1
ATOM 717 N N . TYR A 1 89 ? -8.204 5.111 10.780 1.00 98.44 89 TYR A N 1
ATOM 718 C CA . TYR A 1 89 ? -7.319 6.267 10.906 1.00 98.44 89 TYR A CA 1
ATOM 719 C C . TYR A 1 89 ? -7.240 6.986 9.559 1.00 98.44 89 TYR A C 1
ATOM 721 O O . TYR A 1 89 ? -6.792 6.405 8.569 1.00 98.44 89 TYR A O 1
ATOM 729 N N . LEU A 1 90 ? -7.662 8.248 9.528 1.00 97.81 90 LEU A N 1
ATOM 730 C CA . LEU A 1 90 ? -7.734 9.054 8.315 1.00 97.81 90 LEU A CA 1
ATOM 731 C C . LEU A 1 90 ? -7.107 10.427 8.558 1.00 97.81 90 LEU A C 1
ATOM 733 O O . LEU A 1 90 ? -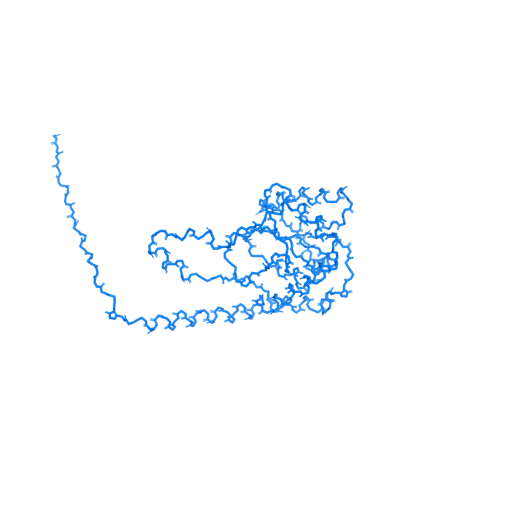7.634 11.233 9.321 1.00 97.81 90 LEU A O 1
ATOM 737 N N . SER A 1 91 ? -5.997 10.697 7.875 1.00 96.94 91 SER A N 1
ATOM 738 C CA . SER A 1 91 ? -5.384 12.022 7.808 1.00 96.94 91 SER A CA 1
ATOM 739 C C . SER A 1 91 ? -5.196 12.435 6.351 1.00 96.94 91 SER A C 1
ATOM 741 O O . SER A 1 91 ? -4.477 11.786 5.593 1.00 96.94 91 SER A O 1
ATOM 743 N N . THR A 1 92 ? -5.809 13.546 5.947 1.00 94.81 92 THR A N 1
ATOM 744 C CA . THR A 1 92 ? -5.616 14.144 4.611 1.00 94.81 92 THR A CA 1
ATOM 745 C C . THR A 1 92 ? -4.339 14.982 4.520 1.00 94.81 92 THR A C 1
ATOM 747 O O . THR A 1 92 ? -4.074 15.624 3.509 1.00 94.81 92 THR A O 1
ATOM 750 N N . ARG A 1 93 ? -3.515 14.983 5.574 1.00 91.81 93 ARG A N 1
ATOM 751 C CA . ARG A 1 93 ? -2.229 15.682 5.631 1.00 91.81 93 ARG A CA 1
ATOM 752 C C . ARG A 1 93 ? -1.101 14.689 5.862 1.00 91.81 93 ARG A C 1
ATOM 754 O O . ARG A 1 93 ? -1.311 13.564 6.313 1.00 91.81 93 ARG A O 1
ATOM 761 N N . ARG A 1 94 ? 0.121 15.116 5.541 1.00 89.00 94 ARG A N 1
ATOM 762 C CA . ARG A 1 94 ? 1.313 14.371 5.950 1.00 89.00 94 ARG A CA 1
ATOM 763 C C . ARG A 1 94 ? 1.430 14.415 7.470 1.00 89.00 94 ARG A C 1
ATOM 765 O O . ARG A 1 94 ? 1.174 15.452 8.079 1.00 89.00 94 ARG A O 1
ATOM 772 N N . ILE A 1 95 ? 1.815 13.283 8.030 1.00 94.50 95 ILE A N 1
ATOM 773 C CA . ILE A 1 95 ? 2.181 13.113 9.434 1.00 94.50 95 ILE A CA 1
ATOM 774 C C . ILE A 1 95 ? 3.683 12.841 9.504 1.00 94.50 95 ILE A C 1
ATOM 776 O O . ILE A 1 95 ? 4.317 12.633 8.463 1.00 94.50 95 ILE A O 1
ATOM 780 N N . ASP A 1 96 ? 4.264 12.901 10.698 1.00 93.25 96 ASP A N 1
ATOM 781 C CA . ASP A 1 96 ? 5.670 12.551 10.863 1.00 93.25 96 ASP A CA 1
ATOM 782 C C . ASP A 1 96 ? 5.906 11.060 10.565 1.00 93.25 96 ASP A C 1
ATOM 784 O O . ASP A 1 96 ? 5.001 10.233 10.688 1.00 93.25 96 ASP A O 1
ATOM 788 N N . GLN A 1 97 ? 7.122 10.722 10.130 1.00 88.25 97 GLN A N 1
ATOM 789 C CA . GLN A 1 97 ? 7.435 9.365 9.675 1.00 88.25 97 GLN A CA 1
ATOM 790 C C . GLN A 1 97 ? 7.289 8.332 10.797 1.00 88.25 97 GLN A C 1
ATOM 792 O O . GLN A 1 97 ? 6.784 7.241 10.563 1.00 88.25 97 GLN A O 1
ATOM 797 N N . GLN A 1 98 ? 7.674 8.681 12.026 1.00 87.75 98 GLN A N 1
ATOM 798 C CA . GLN A 1 98 ? 7.564 7.755 13.147 1.00 87.75 98 GLN A CA 1
ATOM 799 C C . GLN A 1 98 ? 6.097 7.414 13.435 1.00 87.75 98 GLN A C 1
ATOM 801 O O . GLN A 1 98 ? 5.733 6.243 13.515 1.00 87.75 98 GLN A O 1
ATOM 806 N N . GLN A 1 99 ? 5.247 8.431 13.531 1.00 92.31 99 GLN A N 1
ATOM 807 C CA . GLN A 1 99 ? 3.815 8.263 13.705 1.00 92.31 99 GLN A CA 1
ATOM 808 C C . GLN A 1 99 ? 3.198 7.499 12.528 1.00 92.31 99 GLN A C 1
ATOM 810 O O . GLN A 1 99 ? 2.310 6.673 12.736 1.00 92.31 99 GLN A O 1
ATOM 815 N N . PHE A 1 100 ? 3.659 7.745 11.299 1.00 93.50 100 PHE A N 1
ATOM 816 C CA . PHE A 1 100 ? 3.223 6.997 10.123 1.00 93.50 100 PHE A CA 1
ATOM 817 C C . PHE A 1 100 ? 3.479 5.495 10.281 1.00 93.50 100 PHE A C 1
ATOM 819 O O . PHE A 1 100 ? 2.540 4.712 10.145 1.00 93.50 100 PHE A O 1
ATOM 826 N N . ASP A 1 101 ? 4.703 5.102 10.630 1.00 91.00 101 ASP A N 1
ATOM 827 C CA . ASP A 1 101 ? 5.102 3.698 10.773 1.00 91.00 101 ASP A CA 1
ATOM 828 C C . ASP A 1 101 ? 4.350 3.001 11.924 1.00 91.00 101 ASP A C 1
ATOM 830 O O . ASP A 1 101 ? 3.859 1.875 11.780 1.00 91.00 101 ASP A O 1
ATOM 834 N N . GLU A 1 102 ? 4.190 3.686 13.061 1.00 91.06 102 GLU A N 1
ATOM 835 C CA . GLU A 1 102 ? 3.447 3.189 14.227 1.00 91.06 102 GLU A CA 1
ATOM 836 C C . GLU A 1 102 ? 1.961 2.953 13.910 1.00 91.06 102 GLU A C 1
ATOM 838 O O . GLU A 1 102 ? 1.358 1.958 14.324 1.00 91.06 102 GLU A O 1
ATOM 843 N N . LEU A 1 103 ? 1.332 3.871 13.176 1.00 95.12 103 LEU A N 1
ATOM 844 C CA . LEU A 1 103 ? -0.073 3.742 12.797 1.00 95.12 103 LEU A CA 1
ATOM 845 C C . LEU A 1 103 ? -0.267 2.694 11.703 1.00 95.12 103 LEU A C 1
ATOM 847 O O . LEU A 1 103 ? -1.202 1.894 11.786 1.00 95.12 103 LEU A O 1
ATOM 851 N N . LEU A 1 104 ? 0.623 2.664 10.712 1.00 94.94 104 LEU A N 1
ATOM 852 C CA . LEU A 1 104 ? 0.598 1.693 9.626 1.00 94.94 104 LEU A CA 1
ATOM 853 C C . LEU A 1 104 ? 0.744 0.263 10.165 1.00 94.94 104 LEU A C 1
ATOM 855 O O . LEU A 1 104 ? -0.079 -0.600 9.856 1.00 94.94 104 LEU A O 1
ATOM 859 N N . SER A 1 105 ? 1.730 0.018 11.031 1.00 93.38 105 SER A N 1
ATOM 860 C CA . SER A 1 105 ? 1.949 -1.296 11.654 1.00 93.38 105 SER A CA 1
ATOM 861 C C . SER A 1 105 ? 0.799 -1.716 12.575 1.00 93.38 105 SER A C 1
ATOM 863 O O . SER A 1 105 ? 0.427 -2.893 12.616 1.00 93.38 105 SER A O 1
ATOM 865 N N . ALA A 1 106 ? 0.146 -0.761 13.242 1.00 95.12 106 ALA A N 1
ATOM 866 C CA . ALA A 1 106 ? -1.049 -1.004 14.045 1.00 95.12 106 ALA A CA 1
ATOM 867 C C . ALA A 1 106 ? -2.339 -1.186 13.217 1.00 95.12 106 ALA A C 1
ATOM 869 O O . ALA A 1 106 ? -3.416 -1.307 13.806 1.00 95.12 106 ALA A O 1
ATOM 870 N N . SER A 1 107 ? -2.277 -1.221 11.884 1.00 97.75 107 SER A N 1
ATOM 871 C CA . SER A 1 107 ? -3.461 -1.302 11.018 1.00 97.75 107 SER A CA 1
ATOM 872 C C . SER A 1 107 ? -3.581 -2.640 10.301 1.00 97.75 107 SER A C 1
ATOM 874 O O . SER A 1 107 ? -2.587 -3.215 9.845 1.00 97.75 107 SER A O 1
ATOM 876 N N . TRP A 1 108 ? -4.810 -3.149 10.199 1.00 98.38 108 TRP A N 1
ATOM 877 C CA . TRP A 1 108 ? -5.122 -4.359 9.432 1.00 98.38 108 TRP A CA 1
ATOM 878 C C . TRP A 1 108 ? -4.939 -4.136 7.934 1.00 98.38 108 TRP A C 1
ATOM 880 O O . TRP A 1 108 ? -4.215 -4.886 7.282 1.00 98.38 108 TRP A O 1
ATOM 890 N N . LEU A 1 109 ? -5.579 -3.088 7.418 1.00 98.81 109 LEU A N 1
ATOM 891 C CA . LEU A 1 109 ? -5.501 -2.676 6.026 1.00 98.81 109 LEU A CA 1
ATOM 892 C C . LEU A 1 109 ? -4.852 -1.294 5.915 1.00 98.81 109 LEU A C 1
ATOM 894 O O . LEU A 1 109 ? -5.063 -0.426 6.766 1.00 98.81 109 LEU A O 1
ATOM 898 N N . SER A 1 110 ? -4.137 -1.062 4.819 1.00 98.56 110 SER A N 1
ATOM 899 C CA . SER A 1 110 ? -3.596 0.251 4.461 1.00 98.56 110 SER A CA 1
ATOM 900 C C . SER A 1 110 ? -4.125 0.665 3.097 1.00 98.56 110 SER A C 1
ATOM 902 O O . SER A 1 110 ? -3.875 -0.007 2.095 1.00 98.56 110 SER A O 1
ATOM 904 N N . TRP A 1 111 ? -4.876 1.764 3.032 1.00 98.62 111 TRP A N 1
ATOM 905 C CA . TRP A 1 111 ? -5.335 2.279 1.749 1.00 98.62 111 TRP A CA 1
ATOM 906 C C . TRP A 1 111 ? -4.174 2.972 1.030 1.00 98.62 111 TRP A C 1
ATOM 908 O O . TRP A 1 111 ? -3.626 3.983 1.482 1.00 98.62 111 TRP A O 1
ATOM 918 N N . SER A 1 112 ? -3.782 2.420 -0.114 1.00 97.75 112 SER A N 1
ATOM 919 C CA . SER A 1 112 ? -2.625 2.877 -0.878 1.00 97.75 112 SER A CA 1
ATOM 920 C C . SER A 1 112 ? -2.982 3.186 -2.334 1.00 97.75 112 SER A C 1
ATOM 922 O O . SER A 1 112 ? -2.501 2.511 -3.249 1.00 97.75 112 SER A O 1
ATOM 924 N N . PRO A 1 113 ? -3.824 4.211 -2.559 1.00 97.25 113 PRO A N 1
ATOM 925 C CA . PRO A 1 113 ? -4.166 4.676 -3.893 1.00 97.25 113 PRO A CA 1
ATOM 926 C C . PRO A 1 113 ? -2.982 5.379 -4.559 1.00 97.25 113 PRO A C 1
ATOM 928 O O . PRO A 1 113 ? -2.132 5.988 -3.892 1.00 97.25 113 PRO A O 1
ATOM 931 N N . GLU A 1 114 ? -2.995 5.383 -5.886 1.00 95.12 114 GLU A N 1
ATOM 932 C CA . GLU A 1 114 ? -2.045 6.132 -6.701 1.00 95.12 114 GLU A CA 1
ATOM 933 C C . GLU A 1 114 ? -1.982 7.629 -6.338 1.00 95.12 114 GLU A C 1
ATOM 935 O O . GLU A 1 114 ? -2.942 8.259 -5.867 1.00 95.12 114 GLU A O 1
ATOM 940 N N . GLY A 1 115 ? -0.782 8.191 -6.492 1.00 91.25 115 GLY A N 1
ATOM 941 C CA . GLY A 1 115 ? -0.486 9.615 -6.323 1.00 91.25 115 GLY A CA 1
ATOM 942 C C . GLY A 1 115 ? -0.113 10.243 -7.661 1.00 91.25 115 GLY A C 1
ATOM 943 O O . GLY A 1 115 ? -0.905 10.241 -8.591 1.00 91.25 115 GLY A O 1
ATOM 944 N N . SER A 1 116 ? 1.122 10.740 -7.770 1.00 90.31 116 SER A N 1
ATOM 945 C CA . SER A 1 116 ? 1.706 11.199 -9.044 1.00 90.31 116 SER A CA 1
ATOM 946 C C . SER A 1 116 ? 2.039 10.062 -10.020 1.00 90.31 116 SER A C 1
ATOM 948 O O . SER A 1 116 ? 2.415 10.311 -11.159 1.00 90.31 116 SER A O 1
ATOM 950 N N . GLY A 1 117 ? 1.926 8.821 -9.563 1.00 92.81 117 GLY A N 1
ATOM 951 C CA . GLY A 1 117 ? 2.087 7.605 -10.340 1.00 92.81 117 GLY A CA 1
ATOM 952 C C . GLY A 1 117 ? 1.432 6.448 -9.597 1.00 92.81 117 GLY A C 1
ATOM 953 O O . GLY A 1 117 ? 1.066 6.590 -8.423 1.00 92.81 117 GLY A O 1
ATOM 954 N N . TRP A 1 118 ? 1.278 5.321 -10.293 1.00 95.56 118 TRP A N 1
ATOM 955 C CA . TRP A 1 118 ? 0.674 4.135 -9.698 1.00 95.56 118 TRP A CA 1
ATOM 956 C C . TRP A 1 118 ? 1.600 3.510 -8.656 1.00 95.56 118 TRP A C 1
ATOM 958 O O . TRP A 1 118 ? 1.204 3.379 -7.505 1.00 95.56 118 TRP A O 1
ATOM 968 N N . ASP A 1 119 ? 2.8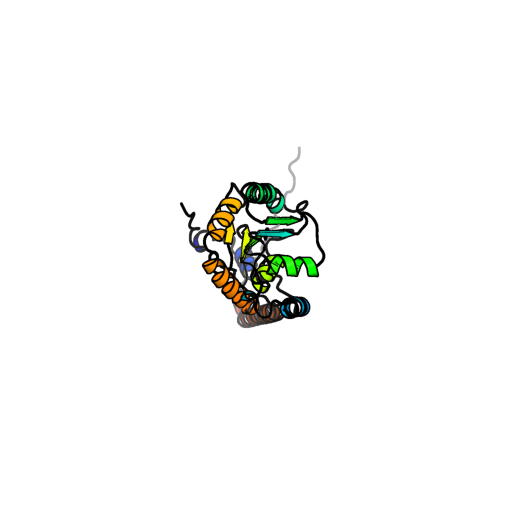42 3.196 -9.030 1.00 94.81 119 ASP A N 1
ATOM 969 C CA . ASP A 1 119 ? 3.795 2.529 -8.142 1.00 94.81 119 ASP A CA 1
ATOM 970 C C . ASP A 1 119 ? 4.300 3.473 -7.041 1.00 94.81 119 ASP A C 1
ATOM 972 O O . ASP A 1 119 ? 5.059 4.411 -7.293 1.00 94.81 119 ASP A O 1
ATOM 976 N N . CYS A 1 120 ? 3.828 3.252 -5.815 1.00 92.88 120 CYS A N 1
ATOM 977 C CA . CYS A 1 120 ? 4.060 4.133 -4.675 1.00 92.88 120 CYS A CA 1
ATOM 978 C C . CYS A 1 120 ? 4.822 3.393 -3.573 1.00 92.88 120 CYS A C 1
ATOM 980 O O . CYS A 1 120 ? 4.529 2.232 -3.299 1.00 92.88 120 CYS A O 1
ATOM 982 N N . TYR A 1 121 ? 5.700 4.091 -2.839 1.00 93.50 121 TYR A N 1
ATOM 983 C CA . TYR A 1 121 ? 6.396 3.519 -1.672 1.00 93.50 121 TYR A CA 1
ATOM 984 C C . TYR A 1 121 ? 5.441 2.826 -0.689 1.00 93.50 121 TYR A C 1
ATOM 986 O O . TYR A 1 121 ? 5.721 1.719 -0.232 1.00 93.50 121 TYR A O 1
ATOM 994 N N . ARG A 1 122 ? 4.257 3.412 -0.464 1.00 94.69 122 ARG A N 1
ATOM 995 C CA . ARG A 1 122 ? 3.240 2.882 0.452 1.00 94.69 122 ARG A CA 1
ATOM 996 C C . ARG A 1 122 ? 2.755 1.470 0.116 1.00 94.69 122 ARG A C 1
ATOM 998 O O . ARG A 1 122 ? 2.395 0.737 1.035 1.00 94.69 122 ARG A O 1
ATOM 1005 N N . HIS A 1 123 ? 2.782 1.052 -1.156 1.00 96.88 123 HIS A N 1
ATOM 1006 C CA . HIS A 1 123 ? 2.466 -0.336 -1.523 1.00 96.88 123 HIS A CA 1
ATOM 1007 C C . HIS A 1 123 ? 3.383 -1.312 -0.796 1.00 96.88 123 HIS A C 1
ATOM 1009 O O . HIS A 1 123 ? 2.916 -2.325 -0.292 1.00 96.88 123 HIS A O 1
ATOM 1015 N N . TYR A 1 124 ? 4.664 -0.968 -0.706 1.00 95.94 124 TYR A N 1
ATOM 1016 C CA . TYR A 1 124 ? 5.705 -1.806 -0.129 1.00 95.94 124 TYR A CA 1
ATOM 1017 C C . TYR A 1 124 ? 5.870 -1.575 1.378 1.00 95.94 124 TYR A C 1
ATOM 1019 O O . TYR A 1 124 ? 6.050 -2.539 2.118 1.00 95.94 124 TYR A O 1
ATOM 1027 N N . GLU A 1 125 ? 5.749 -0.328 1.849 1.00 94.38 125 GLU A N 1
ATOM 1028 C CA . GLU A 1 125 ? 5.773 0.013 3.283 1.0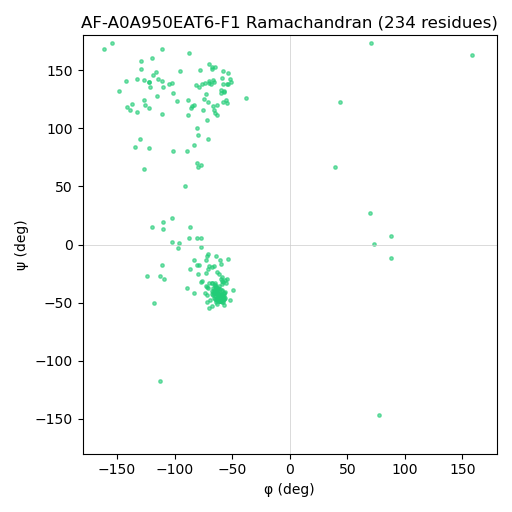0 94.38 125 GLU A CA 1
ATOM 1029 C C . GLU A 1 125 ? 4.683 -0.742 4.049 1.00 94.38 125 GLU A C 1
ATOM 1031 O O . GLU A 1 125 ? 4.955 -1.316 5.102 1.00 94.38 125 GLU A O 1
ATOM 1036 N N . ALA A 1 126 ? 3.460 -0.798 3.501 1.00 95.69 126 ALA A N 1
ATOM 1037 C CA . ALA A 1 126 ? 2.353 -1.526 4.115 1.00 95.69 126 ALA A CA 1
ATOM 1038 C C . ALA A 1 126 ? 2.704 -3.005 4.317 1.00 95.69 126 ALA A C 1
ATOM 1040 O O . ALA A 1 126 ? 2.591 -3.511 5.436 1.00 95.69 126 ALA A O 1
ATOM 1041 N N . CYS A 1 127 ? 3.217 -3.661 3.271 1.00 95.50 127 CYS A N 1
ATOM 1042 C CA . CYS A 1 127 ? 3.659 -5.051 3.334 1.00 95.50 127 CYS A CA 1
ATOM 1043 C C . CYS A 1 127 ? 4.728 -5.257 4.417 1.00 95.50 127 CYS A C 1
ATOM 1045 O O . CYS A 1 127 ? 4.623 -6.174 5.228 1.00 95.50 127 CYS A O 1
ATOM 1047 N N . LEU A 1 128 ? 5.743 -4.388 4.470 1.00 93.25 128 LEU A N 1
ATOM 1048 C CA . LEU A 1 128 ? 6.826 -4.488 5.455 1.00 93.25 128 LEU A CA 1
ATOM 1049 C C . LEU A 1 128 ? 6.333 -4.294 6.896 1.00 93.25 128 LEU A C 1
ATOM 1051 O O . LEU A 1 128 ? 6.798 -4.998 7.796 1.00 93.25 128 LEU A O 1
ATOM 1055 N N . ALA A 1 129 ? 5.364 -3.400 7.097 1.00 92.19 129 ALA A N 1
ATOM 1056 C CA . ALA A 1 129 ? 4.724 -3.124 8.381 1.00 92.19 129 ALA A CA 1
ATOM 1057 C C . ALA A 1 129 ? 3.696 -4.194 8.808 1.00 92.19 129 ALA A C 1
ATOM 1059 O O . ALA A 1 129 ? 3.100 -4.095 9.883 1.00 92.19 129 ALA A O 1
ATOM 1060 N N . GLY A 1 130 ? 3.461 -5.217 7.979 1.00 93.56 130 GLY A N 1
ATOM 1061 C CA . GLY A 1 130 ? 2.467 -6.260 8.230 1.00 93.56 130 GLY A CA 1
ATOM 1062 C C . GLY A 1 130 ? 1.025 -5.764 8.120 1.00 93.56 130 GLY A C 1
ATOM 1063 O O . GLY A 1 130 ? 0.144 -6.280 8.809 1.00 93.56 130 GLY A O 1
ATOM 1064 N N . SER A 1 131 ? 0.783 -4.725 7.323 1.00 96.81 131 SER A N 1
ATOM 1065 C CA . SER A 1 131 ? -0.548 -4.249 6.948 1.00 96.81 131 SER A CA 1
ATOM 1066 C C . SER A 1 131 ? -0.841 -4.663 5.509 1.00 96.81 131 SER A C 1
ATOM 1068 O O . SER A 1 131 ? 0.031 -4.563 4.648 1.00 96.81 131 SER A O 1
ATOM 1070 N N . VAL A 1 132 ? -2.058 -5.119 5.216 1.00 98.50 132 VAL A N 1
ATOM 1071 C CA . VAL A 1 132 ? -2.397 -5.543 3.850 1.00 98.50 132 VAL A CA 1
ATOM 1072 C C . VAL A 1 132 ? -2.788 -4.315 3.023 1.00 98.50 132 VAL A C 1
ATOM 1074 O O . VAL A 1 132 ? -3.746 -3.619 3.378 1.00 98.50 132 VAL A O 1
ATOM 1077 N N . PRO A 1 133 ? -2.085 -4.013 1.918 1.00 98.62 133 PRO A N 1
ATOM 1078 C CA . PRO A 1 133 ? -2.414 -2.855 1.108 1.00 98.62 133 PRO A CA 1
ATOM 1079 C C . PRO A 1 133 ? -3.697 -3.075 0.293 1.00 98.62 133 PRO A C 1
ATOM 1081 O O . PRO A 1 133 ? -3.915 -4.131 -0.306 1.00 98.62 133 PRO A O 1
ATOM 1084 N N . VAL A 1 134 ? -4.523 -2.032 0.233 1.00 98.81 134 VAL A N 1
ATOM 1085 C CA . VAL A 1 134 ? -5.715 -1.921 -0.617 1.00 98.81 134 VAL A CA 1
ATOM 1086 C C . VAL A 1 134 ? -5.432 -0.861 -1.680 1.00 98.81 134 VAL A C 1
ATOM 1088 O O . VAL A 1 134 ? -5.260 0.316 -1.360 1.00 98.81 134 VAL A O 1
ATOM 1091 N N . ILE A 1 135 ? -5.327 -1.278 -2.939 1.00 98.56 135 ILE A N 1
ATOM 1092 C CA . ILE A 1 135 ? -4.698 -0.517 -4.027 1.00 98.56 135 ILE A CA 1
ATOM 1093 C C . ILE A 1 135 ? -5.671 -0.408 -5.209 1.00 98.56 135 ILE A C 1
ATOM 1095 O O . ILE A 1 135 ? -6.368 -1.370 -5.512 1.00 98.56 135 ILE A O 1
ATOM 1099 N N . ASN A 1 136 ? -5.738 0.725 -5.913 1.00 98.12 136 ASN A N 1
ATOM 1100 C CA . ASN A 1 136 ? -6.529 0.786 -7.149 1.00 98.12 136 ASN A CA 1
ATOM 1101 C C . ASN A 1 136 ? -5.900 -0.101 -8.239 1.00 98.12 136 ASN A C 1
ATOM 1103 O O . ASN A 1 136 ? -4.683 -0.288 -8.250 1.00 98.12 136 ASN A O 1
ATOM 1107 N N . PHE A 1 137 ? -6.691 -0.647 -9.167 1.00 97.38 137 PHE A N 1
ATOM 1108 C CA . PHE A 1 137 ? -6.144 -1.482 -10.247 1.00 97.38 137 PHE A CA 1
ATOM 1109 C C . PHE A 1 137 ? -4.985 -0.794 -11.005 1.00 97.38 137 PHE A C 1
ATOM 1111 O O . PHE A 1 137 ? -5.014 0.423 -11.203 1.00 97.38 137 PHE A O 1
ATOM 1118 N N . PRO A 1 138 ? -3.951 -1.561 -11.411 1.00 95.19 138 PRO A N 1
ATOM 1119 C CA . PRO A 1 138 ? -2.751 -1.027 -12.042 1.00 95.19 138 PRO A CA 1
ATOM 1120 C C . PRO A 1 138 ? -2.997 -0.459 -13.433 1.00 95.19 138 PRO A C 1
ATOM 1122 O O . PRO A 1 138 ? -3.649 -1.079 -14.267 1.00 95.19 138 PRO A O 1
ATOM 1125 N N . THR A 1 139 ? -2.368 0.686 -13.692 1.00 92.94 139 THR A N 1
ATOM 1126 C CA . THR A 1 139 ? -2.305 1.351 -15.005 1.00 92.94 139 THR A CA 1
ATOM 1127 C C . THR A 1 139 ? -0.961 1.138 -15.713 1.00 92.94 139 THR A C 1
ATOM 1129 O O . THR A 1 139 ? -0.740 1.656 -16.806 1.00 92.94 139 THR A O 1
ATOM 1132 N N . ILE A 1 140 ? -0.056 0.360 -15.104 1.00 91.94 140 ILE A N 1
ATOM 1133 C CA . ILE A 1 140 ? 1.298 0.078 -15.597 1.00 91.94 140 ILE A CA 1
ATOM 1134 C C . ILE A 1 140 ? 1.591 -1.428 -15.607 1.00 91.94 140 ILE A C 1
ATOM 1136 O O . ILE A 1 140 ? 1.000 -2.199 -14.845 1.00 91.94 140 ILE A O 1
ATOM 1140 N N . GLN A 1 141 ? 2.566 -1.846 -16.420 1.00 91.25 141 GLN A N 1
ATOM 1141 C CA . GLN A 1 141 ? 3.219 -3.146 -16.244 1.00 91.25 141 GLN A CA 1
ATOM 1142 C C . GLN A 1 141 ? 4.092 -3.119 -14.985 1.00 91.25 141 GLN A C 1
ATOM 1144 O O . GLN A 1 141 ? 4.745 -2.118 -14.696 1.00 91.25 141 GLN A O 1
ATOM 1149 N N . ARG A 1 142 ? 4.105 -4.221 -14.232 1.00 93.81 142 ARG A N 1
ATOM 1150 C CA . ARG A 1 142 ? 4.709 -4.290 -12.896 1.00 93.81 142 ARG A CA 1
ATOM 1151 C C . ARG A 1 142 ? 5.788 -5.360 -12.848 1.00 93.81 142 ARG A C 1
ATOM 1153 O O . ARG A 1 142 ? 5.578 -6.472 -13.329 1.00 93.81 142 ARG A O 1
ATOM 1160 N N . LEU A 1 143 ? 6.919 -5.024 -12.238 1.00 94.12 143 LEU A N 1
ATOM 1161 C CA . LEU A 1 143 ? 7.949 -5.989 -11.874 1.00 94.12 143 LEU A CA 1
ATOM 1162 C C . LEU A 1 143 ? 7.413 -6.797 -10.693 1.00 94.12 143 LEU A C 1
ATOM 1164 O O . LEU A 1 143 ? 6.939 -6.174 -9.753 1.00 94.12 143 LEU A O 1
ATOM 1168 N N . ALA A 1 144 ? 7.462 -8.133 -10.753 1.00 95.75 144 ALA A N 1
ATOM 1169 C CA . ALA A 1 144 ? 7.040 -9.030 -9.666 1.00 95.75 144 ALA A CA 1
ATOM 1170 C C . ALA A 1 144 ? 5.761 -8.538 -8.944 1.00 95.75 144 ALA A C 1
ATOM 1172 O O . ALA A 1 144 ? 5.824 -8.097 -7.802 1.00 95.75 144 ALA A O 1
ATOM 1173 N N . PRO A 1 145 ? 4.594 -8.522 -9.607 1.00 96.88 145 PRO A N 1
ATOM 1174 C CA . PRO A 1 145 ? 3.411 -7.848 -9.081 1.00 96.88 145 PRO A CA 1
ATOM 1175 C C . PRO A 1 145 ? 2.959 -8.390 -7.717 1.00 96.88 145 PRO A C 1
ATOM 1177 O O . PRO A 1 145 ? 2.933 -9.600 -7.501 1.00 96.88 145 PRO A O 1
ATOM 1180 N N . LEU A 1 146 ? 2.480 -7.504 -6.835 1.00 97.69 146 LEU A N 1
ATOM 1181 C CA . LEU A 1 146 ? 1.610 -7.921 -5.731 1.00 97.69 146 LEU A CA 1
ATOM 1182 C C . LEU A 1 146 ? 0.344 -8.574 -6.321 1.00 97.69 146 LEU A C 1
ATOM 1184 O O . LEU A 1 146 ? -0.244 -8.050 -7.277 1.00 97.69 146 LEU A O 1
ATOM 1188 N N . ILE A 1 147 ? -0.044 -9.732 -5.783 1.00 98.12 147 ILE A N 1
ATOM 1189 C CA . ILE A 1 147 ? -1.137 -10.560 -6.306 1.00 98.12 147 ILE A CA 1
ATOM 1190 C C . ILE A 1 147 ? -2.385 -10.342 -5.443 1.00 98.12 147 ILE A C 1
ATOM 1192 O O . ILE A 1 147 ? -2.318 -10.428 -4.213 1.00 98.12 147 ILE A O 1
ATOM 1196 N N . HIS A 1 148 ? -3.524 -10.073 -6.088 1.00 98.06 148 HIS A N 1
ATOM 1197 C CA . HIS A 1 148 ? -4.814 -9.908 -5.412 1.00 98.06 148 HIS A CA 1
ATOM 1198 C C . HIS A 1 148 ? -5.168 -11.158 -4.596 1.00 98.06 148 HIS A C 1
ATOM 1200 O O . HIS A 1 148 ? -5.092 -12.268 -5.115 1.00 98.06 148 HIS A O 1
ATOM 1206 N N . GLY A 1 149 ? -5.581 -10.981 -3.342 1.00 97.31 149 GLY A N 1
ATOM 1207 C CA . GLY A 1 149 ? -5.963 -12.074 -2.443 1.00 97.31 149 GLY A CA 1
ATOM 1208 C C . GLY A 1 149 ? -4.790 -12.903 -1.908 1.00 97.31 149 GLY A C 1
ATOM 1209 O O . GLY A 1 149 ? -5.022 -13.839 -1.152 1.00 97.31 149 GLY A O 1
ATOM 1210 N N . VAL A 1 150 ? -3.549 -12.564 -2.278 1.00 98.44 150 VAL A N 1
ATOM 1211 C CA . VAL A 1 150 ? -2.329 -13.193 -1.744 1.00 98.44 150 VAL A CA 1
ATOM 1212 C C . VAL A 1 150 ? -1.473 -12.162 -1.017 1.00 98.44 150 VAL A C 1
ATOM 1214 O O . VAL A 1 150 ? -1.092 -12.375 0.125 1.00 98.44 150 VAL A O 1
ATOM 1217 N N . HIS A 1 151 ? -1.190 -11.024 -1.657 1.00 98.56 151 HIS A N 1
ATOM 1218 C CA . HIS A 1 151 ? -0.354 -9.960 -1.086 1.00 98.56 151 HIS A CA 1
ATOM 1219 C C . HIS A 1 151 ? -1.141 -8.679 -0.793 1.00 98.56 151 HIS A C 1
ATOM 1221 O O . HIS A 1 151 ? -0.741 -7.873 0.041 1.00 98.56 151 HIS A O 1
ATOM 1227 N N . CYS A 1 152 ? -2.226 -8.442 -1.528 1.00 98.75 152 CYS A N 1
ATOM 1228 C CA . CYS A 1 152 ? -2.969 -7.188 -1.490 1.00 98.75 152 CYS A CA 1
ATOM 1229 C C . CYS A 1 152 ? -4.430 -7.388 -1.895 1.00 98.75 152 CYS A C 1
ATOM 1231 O O . CYS A 1 152 ? -4.817 -8.447 -2.391 1.00 98.75 152 CYS A O 1
ATOM 1233 N N . PHE A 1 153 ? -5.223 -6.327 -1.768 1.00 98.75 153 PHE A N 1
ATOM 1234 C CA . PHE A 1 153 ? -6.490 -6.205 -2.478 1.00 98.75 153 PHE A CA 1
ATOM 1235 C C . PHE A 1 153 ? -6.398 -5.121 -3.549 1.00 98.75 153 PHE A C 1
ATOM 1237 O O . PHE A 1 153 ? -5.909 -4.022 -3.291 1.00 98.75 153 PHE A O 1
ATOM 1244 N N . TYR A 1 154 ? -6.919 -5.429 -4.734 1.00 98.56 154 TYR A N 1
ATOM 1245 C CA . TYR A 1 154 ? -7.141 -4.462 -5.810 1.00 98.56 154 TYR A CA 1
ATOM 1246 C C . TYR A 1 154 ? -8.602 -4.068 -5.892 1.00 98.56 154 TYR A C 1
ATOM 1248 O O . TYR A 1 154 ? -9.445 -4.954 -5.801 1.00 98.56 154 TYR A O 1
ATOM 1256 N N . TYR A 1 155 ? -8.871 -2.782 -6.110 1.00 98.31 155 TYR A N 1
ATOM 1257 C CA . TYR A 1 155 ? -10.218 -2.246 -6.285 1.00 98.31 155 TYR A CA 1
ATOM 1258 C C . TYR A 1 155 ? -10.337 -1.372 -7.545 1.00 98.31 155 TYR A C 1
ATOM 1260 O O . TYR A 1 155 ? -9.372 -0.732 -7.979 1.00 98.31 155 TYR A O 1
ATOM 1268 N N . ALA A 1 156 ? -11.532 -1.334 -8.129 1.00 97.00 156 ALA A N 1
ATOM 1269 C CA . ALA A 1 156 ? -11.920 -0.399 -9.178 1.00 97.00 156 ALA A CA 1
ATOM 1270 C C . ALA A 1 156 ? -12.255 0.971 -8.581 1.00 97.00 156 ALA A C 1
ATOM 1272 O O . ALA A 1 156 ? -12.943 1.072 -7.566 1.00 97.00 156 ALA A O 1
ATOM 1273 N N . VAL A 1 157 ? -11.760 2.038 -9.209 1.00 95.25 157 VAL A N 1
ATOM 1274 C CA . VAL A 1 157 ? -11.973 3.413 -8.728 1.00 95.25 157 VAL A CA 1
ATOM 1275 C C . VAL A 1 157 ? -13.447 3.801 -8.852 1.00 95.25 157 VAL A C 1
ATOM 1277 O O . VAL A 1 157 ? -13.969 4.552 -8.030 1.00 95.25 157 VAL A O 1
ATOM 1280 N N . GLU A 1 158 ? -14.121 3.282 -9.875 1.00 92.75 158 GLU A N 1
ATOM 1281 C CA . GLU A 1 158 ? -15.521 3.537 -10.160 1.00 92.75 158 GLU A CA 1
ATOM 1282 C C . GLU A 1 158 ? -16.455 2.770 -9.215 1.00 92.75 158 GLU A C 1
ATOM 1284 O O . GLU A 1 158 ? -16.301 1.572 -8.972 1.00 92.75 158 GLU A O 1
ATOM 1289 N N . GLY A 1 159 ? -17.507 3.449 -8.757 1.00 94.00 159 GLY A N 1
ATOM 1290 C CA . GLY A 1 159 ? -18.516 2.853 -7.886 1.00 94.00 159 GLY A CA 1
ATOM 1291 C C . GLY A 1 159 ? -18.042 2.728 -6.439 1.00 94.00 159 GLY A C 1
ATOM 1292 O O . GLY A 1 159 ? -17.329 3.593 -5.932 1.00 94.00 159 GLY A O 1
ATOM 1293 N N . ASP A 1 160 ? -18.499 1.679 -5.758 1.00 96.25 160 ASP A N 1
ATOM 1294 C CA . ASP A 1 160 ? -18.288 1.448 -4.327 1.00 96.25 160 ASP A CA 1
ATOM 1295 C C . ASP A 1 160 ? -17.330 0.281 -4.032 1.00 96.25 160 ASP A C 1
ATOM 1297 O O . ASP A 1 160 ? -17.313 -0.242 -2.918 1.00 96.25 160 ASP A O 1
ATOM 1301 N N . ASP A 1 161 ? -16.508 -0.127 -5.003 1.00 97.81 161 ASP A N 1
ATOM 1302 C CA . ASP A 1 161 ? -15.676 -1.332 -4.895 1.00 97.81 161 ASP A CA 1
ATOM 1303 C C . ASP A 1 161 ? -14.678 -1.257 -3.728 1.00 97.81 161 ASP A C 1
ATOM 1305 O O . ASP A 1 161 ? -14.578 -2.195 -2.937 1.00 97.81 161 ASP A O 1
ATOM 1309 N N . LEU A 1 162 ? -14.029 -0.098 -3.528 1.00 98.44 162 LEU A N 1
ATOM 1310 C CA . LEU A 1 162 ? -13.170 0.159 -2.360 1.00 98.44 162 LEU A CA 1
ATOM 1311 C C . LEU A 1 162 ? -13.896 -0.155 -1.045 1.00 98.44 162 LEU A C 1
ATOM 1313 O O . LEU A 1 162 ? -13.361 -0.833 -0.168 1.00 98.44 162 LEU A O 1
ATOM 1317 N N . PHE A 1 163 ? -15.129 0.330 -0.915 1.00 98.44 163 PHE A N 1
ATOM 1318 C CA . PHE A 1 163 ? -15.941 0.143 0.277 1.00 98.44 163 PHE A CA 1
ATOM 1319 C C . PHE A 1 163 ? -16.305 -1.333 0.480 1.00 98.44 163 PHE A C 1
ATOM 1321 O O . PHE A 1 163 ? -16.157 -1.856 1.586 1.00 98.44 163 PHE A O 1
ATOM 1328 N N . GLN A 1 164 ? -16.742 -2.026 -0.574 1.00 98.38 164 GLN A N 1
ATOM 1329 C CA . GLN A 1 164 ? -17.126 -3.437 -0.484 1.00 98.38 164 GLN A CA 1
ATOM 1330 C C . GLN A 1 164 ? -15.932 -4.343 -0.170 1.00 98.38 164 GLN A C 1
ATOM 1332 O O . GLN A 1 164 ? -16.037 -5.208 0.701 1.00 98.38 164 GLN A O 1
ATOM 1337 N N . ILE A 1 165 ? -14.790 -4.114 -0.820 1.00 98.44 165 ILE A N 1
ATOM 1338 C CA . ILE A 1 165 ? -13.564 -4.887 -0.610 1.00 98.44 165 ILE A CA 1
ATOM 1339 C C . ILE A 1 165 ? -13.058 -4.731 0.816 1.00 98.44 165 ILE A C 1
ATOM 1341 O O . ILE A 1 165 ? -12.776 -5.736 1.463 1.00 98.44 165 ILE A O 1
ATOM 1345 N N . VAL A 1 166 ? -12.990 -3.502 1.337 1.00 98.62 166 VAL A N 1
ATOM 1346 C CA . VAL A 1 166 ? -12.555 -3.275 2.721 1.00 98.62 166 VAL A CA 1
ATOM 1347 C C . VAL A 1 166 ? -13.481 -4.002 3.693 1.00 98.62 166 VAL A C 1
ATOM 1349 O O . VAL A 1 166 ? -13.007 -4.733 4.560 1.00 98.62 166 VAL A O 1
ATOM 1352 N N . ARG A 1 167 ? -14.803 -3.875 3.528 1.00 98.56 167 ARG A N 1
ATOM 1353 C CA . ARG A 1 167 ? -15.766 -4.554 4.407 1.00 98.56 167 ARG A CA 1
ATOM 1354 C C . ARG A 1 167 ? -15.620 -6.070 4.365 1.00 98.56 167 ARG A C 1
ATOM 1356 O O . ARG A 1 167 ? -15.603 -6.688 5.425 1.00 98.56 167 ARG A O 1
ATOM 1363 N N . ALA A 1 168 ? -15.503 -6.650 3.173 1.00 98.38 168 ALA A N 1
ATOM 1364 C CA . ALA A 1 168 ? -15.337 -8.088 2.994 1.00 98.38 168 ALA A CA 1
ATOM 1365 C C . ALA A 1 168 ? -14.016 -8.581 3.603 1.00 98.38 168 ALA A C 1
ATOM 1367 O O . ALA A 1 168 ? -14.017 -9.521 4.395 1.00 98.38 168 ALA A O 1
ATOM 1368 N N . ALA A 1 169 ? -12.908 -7.902 3.308 1.00 98.31 169 ALA A N 1
ATOM 1369 C CA . ALA A 1 169 ? -11.581 -8.253 3.803 1.00 98.31 169 ALA A CA 1
ATOM 1370 C C . ALA A 1 169 ? -11.505 -8.256 5.338 1.00 98.31 169 ALA A C 1
ATOM 1372 O O . ALA A 1 169 ? -10.886 -9.132 5.936 1.00 98.31 169 ALA A O 1
ATOM 1373 N N . LEU A 1 170 ? -12.168 -7.302 5.999 1.00 98.38 170 LEU A N 1
ATOM 1374 C CA . LEU A 1 170 ? -12.151 -7.196 7.460 1.00 98.38 170 LEU A CA 1
ATOM 1375 C C . LEU A 1 170 ? -12.954 -8.296 8.174 1.00 98.38 170 LEU A C 1
ATOM 1377 O O . LEU A 1 170 ? -12.826 -8.406 9.394 1.00 98.38 170 LEU A O 1
ATOM 1381 N N . THR A 1 171 ? -13.742 -9.106 7.457 1.00 98.12 171 THR A N 1
ATOM 1382 C CA . THR A 1 171 ? -14.464 -10.244 8.056 1.00 98.12 171 THR A CA 1
ATOM 1383 C C . THR A 1 171 ? -13.550 -11.417 8.412 1.00 98.12 171 THR A C 1
ATOM 1385 O O . THR A 1 171 ? -13.867 -12.155 9.343 1.00 98.12 171 THR A O 1
ATOM 1388 N N . ASP A 1 172 ? -12.397 -11.554 7.747 1.00 97.38 172 ASP A N 1
ATOM 1389 C CA . ASP A 1 172 ? -11.441 -12.639 7.981 1.00 97.38 172 ASP A CA 1
ATOM 1390 C C . ASP A 1 172 ? -10.056 -12.096 8.357 1.00 97.38 172 ASP A C 1
ATOM 1392 O O . ASP A 1 172 ? -9.132 -11.972 7.552 1.00 97.38 172 ASP A O 1
ATOM 1396 N N . LYS A 1 173 ? -9.900 -11.773 9.643 1.00 96.12 173 LYS A N 1
ATOM 1397 C CA . LYS A 1 173 ? -8.631 -11.280 10.193 1.00 96.12 173 LYS A CA 1
ATOM 1398 C C . LYS A 1 173 ? -7.525 -12.339 10.201 1.00 96.12 173 LYS A C 1
ATOM 1400 O O . LYS A 1 173 ? -6.363 -11.969 10.345 1.00 96.12 173 LYS A O 1
ATOM 1405 N N . TYR A 1 174 ? -7.858 -13.628 10.111 1.00 95.81 174 TYR A N 1
ATOM 1406 C CA . TYR A 1 174 ? -6.851 -14.683 10.020 1.00 95.81 174 TYR A CA 1
ATOM 1407 C C . TYR A 1 174 ? -6.197 -14.646 8.639 1.00 95.81 174 TYR A C 1
ATOM 1409 O O . TYR A 1 174 ? -4.978 -14.505 8.555 1.00 95.81 174 TYR A O 1
ATOM 1417 N N . LEU A 1 175 ? -7.007 -14.605 7.578 1.00 96.81 175 LEU A N 1
ATOM 1418 C CA . LEU A 1 175 ? -6.526 -14.423 6.211 1.00 96.81 175 LEU A CA 1
ATOM 1419 C C . LEU A 1 175 ? -5.683 -13.149 6.056 1.00 96.81 175 LEU A C 1
ATOM 1421 O O . LEU A 1 175 ? -4.640 -13.183 5.408 1.00 96.81 175 LEU A O 1
ATOM 1425 N N . LEU A 1 176 ? -6.075 -12.032 6.687 1.00 97.81 176 LEU A N 1
ATOM 1426 C CA . LEU A 1 176 ? -5.268 -10.801 6.656 1.00 97.81 176 LEU A CA 1
ATOM 1427 C C . LEU A 1 176 ? -3.853 -10.988 7.226 1.00 97.81 176 LEU A C 1
ATOM 1429 O O . LEU A 1 176 ? -2.927 -10.349 6.732 1.00 97.81 176 LEU A O 1
ATOM 1433 N N . ARG A 1 177 ? -3.664 -11.841 8.244 1.00 95.75 177 ARG A N 1
ATOM 1434 C CA . ARG A 1 177 ? -2.326 -12.132 8.792 1.00 95.75 177 ARG A CA 1
ATOM 1435 C C . ARG A 1 177 ? -1.485 -12.932 7.806 1.00 95.75 177 ARG A C 1
ATOM 1437 O O . ARG A 1 177 ? -0.355 -12.545 7.531 1.00 95.75 177 ARG A O 1
ATOM 1444 N N . GLU A 1 178 ? -2.057 -13.996 7.246 1.00 96.62 178 GLU A N 1
ATOM 1445 C CA . GLU A 1 178 ? -1.383 -14.836 6.247 1.00 96.62 178 GLU A CA 1
ATOM 1446 C C . GLU A 1 178 ? -0.968 -14.004 5.023 1.00 96.62 178 GLU A C 1
ATOM 1448 O O . GLU A 1 178 ? 0.178 -14.063 4.577 1.00 96.62 178 GLU A O 1
ATOM 1453 N N . MET A 1 179 ? -1.862 -13.139 4.532 1.00 98.00 179 MET A N 1
ATOM 1454 C CA . MET A 1 179 ? -1.547 -12.239 3.421 1.00 98.00 179 MET A CA 1
ATOM 1455 C C . MET A 1 179 ? -0.470 -11.216 3.776 1.00 98.00 179 MET A C 1
ATOM 1457 O O . MET A 1 179 ? 0.395 -10.942 2.951 1.00 98.00 179 MET A O 1
ATOM 1461 N N . ALA A 1 180 ? -0.493 -10.638 4.981 1.00 96.56 180 ALA A N 1
ATOM 1462 C CA . ALA A 1 180 ? 0.528 -9.681 5.405 1.00 96.56 180 ALA A CA 1
ATOM 1463 C C . ALA A 1 180 ? 1.928 -10.319 5.444 1.00 96.56 180 ALA A C 1
ATOM 1465 O O . ALA A 1 180 ? 2.902 -9.697 5.014 1.00 96.56 180 ALA A O 1
ATOM 1466 N N . LEU A 1 181 ? 2.022 -11.570 5.903 1.00 95.06 181 LEU A N 1
ATOM 1467 C CA . LEU A 1 181 ? 3.258 -12.352 5.888 1.00 95.06 181 LEU A CA 1
ATOM 1468 C C . LEU A 1 181 ? 3.753 -12.617 4.464 1.00 95.06 181 LEU A C 1
ATOM 1470 O O . LEU A 1 181 ? 4.902 -12.295 4.151 1.00 95.06 181 LEU A O 1
ATOM 1474 N N . ALA A 1 182 ? 2.876 -13.128 3.596 1.00 97.44 182 ALA A N 1
ATOM 1475 C CA . ALA A 1 182 ? 3.201 -13.394 2.196 1.00 97.44 182 ALA A CA 1
ATOM 1476 C C . ALA A 1 182 ? 3.634 -12.113 1.461 1.00 97.44 182 ALA A C 1
ATOM 1478 O O . ALA A 1 182 ? 4.643 -12.088 0.756 1.00 97.44 182 ALA A O 1
ATOM 1479 N N . ALA A 1 183 ? 2.919 -11.008 1.684 1.00 97.44 183 ALA A N 1
ATOM 1480 C CA . ALA A 1 183 ? 3.244 -9.714 1.104 1.00 97.44 183 ALA A CA 1
ATOM 1481 C C . ALA A 1 183 ? 4.627 -9.221 1.550 1.00 97.44 183 ALA A C 1
ATOM 1483 O O . ALA A 1 183 ? 5.408 -8.728 0.734 1.00 97.44 183 ALA A O 1
ATOM 1484 N N . ARG A 1 184 ? 4.957 -9.366 2.838 1.00 94.94 184 ARG A N 1
ATOM 1485 C CA . ARG A 1 184 ? 6.266 -8.982 3.374 1.00 94.94 184 ARG A CA 1
ATOM 1486 C C . ARG A 1 184 ? 7.396 -9.789 2.750 1.00 94.94 184 ARG A C 1
ATOM 1488 O O . ARG A 1 184 ? 8.400 -9.202 2.348 1.00 94.94 184 ARG A O 1
ATOM 1495 N N . GLU A 1 185 ? 7.241 -11.107 2.669 1.00 95.62 185 GLU A N 1
ATOM 1496 C CA . GLU A 1 185 ? 8.221 -11.991 2.033 1.00 95.62 185 GLU A CA 1
ATOM 1497 C C . GLU A 1 185 ? 8.457 -11.587 0.573 1.00 95.62 185 GLU A C 1
ATOM 1499 O O . GLU A 1 185 ? 9.601 -11.376 0.163 1.00 95.62 185 GLU A O 1
ATOM 1504 N N . HIS A 1 186 ? 7.374 -11.362 -0.174 1.00 97.75 186 HIS A N 1
ATOM 1505 C CA . HIS A 1 186 ? 7.424 -10.929 -1.569 1.00 97.75 186 HIS A CA 1
ATOM 1506 C C . HIS A 1 186 ? 8.181 -9.603 -1.747 1.00 97.75 186 HIS A C 1
ATOM 1508 O O . HIS A 1 186 ? 9.049 -9.477 -2.614 1.00 97.75 186 HIS A O 1
ATOM 1514 N N . VAL A 1 187 ? 7.915 -8.610 -0.891 1.00 96.00 187 VAL A N 1
ATOM 1515 C CA . VAL A 1 187 ? 8.613 -7.313 -0.935 1.00 96.00 187 VAL A CA 1
ATOM 1516 C C . VAL A 1 187 ? 10.099 -7.446 -0.617 1.00 96.00 187 VAL A C 1
ATOM 1518 O O . VAL A 1 187 ? 10.926 -6.856 -1.315 1.00 96.00 187 VAL A O 1
ATOM 1521 N N . LEU A 1 188 ? 10.466 -8.251 0.381 1.00 93.81 188 LEU A N 1
ATOM 1522 C CA . LEU A 1 188 ? 11.871 -8.498 0.718 1.00 93.81 188 LEU A CA 1
ATOM 1523 C C . LEU A 1 188 ? 12.621 -9.224 -0.411 1.00 93.81 188 LEU A C 1
ATOM 1525 O O . LEU A 1 188 ? 13.800 -8.942 -0.648 1.00 93.81 188 LEU A O 1
ATOM 1529 N N . ALA A 1 189 ? 11.942 -10.125 -1.124 1.00 95.88 189 ALA A N 1
ATOM 1530 C CA . ALA A 1 189 ? 12.516 -10.887 -2.226 1.00 95.88 189 ALA A CA 1
ATOM 1531 C C . ALA A 1 189 ? 12.742 -10.046 -3.495 1.00 95.88 189 ALA A C 1
ATOM 1533 O O . ALA A 1 189 ? 13.740 -10.261 -4.189 1.00 95.88 189 ALA A O 1
ATOM 1534 N N . HIS A 1 190 ? 11.859 -9.084 -3.787 1.00 96.44 190 HIS A N 1
ATOM 1535 C CA . HIS A 1 190 ? 11.814 -8.438 -5.107 1.00 96.44 190 HIS A CA 1
ATOM 1536 C C . HIS A 1 190 ? 11.952 -6.911 -5.107 1.00 96.44 190 HIS A C 1
ATOM 1538 O O . HIS A 1 190 ? 12.435 -6.353 -6.090 1.00 96.44 190 HIS A O 1
ATOM 1544 N N . HIS A 1 191 ? 11.567 -6.225 -4.031 1.00 96.25 191 HIS A N 1
ATOM 1545 C CA . HIS A 1 191 ? 11.311 -4.778 -4.061 1.00 96.25 191 HIS A CA 1
ATOM 1546 C C . HIS A 1 191 ? 12.195 -3.957 -3.118 1.00 96.25 191 HIS A C 1
ATOM 1548 O O . HIS A 1 191 ? 11.930 -2.782 -2.872 1.00 96.25 191 HIS A O 1
ATOM 1554 N N . THR A 1 192 ? 13.283 -4.523 -2.603 1.00 94.25 192 THR A N 1
ATOM 1555 C CA . THR A 1 192 ? 14.331 -3.704 -1.972 1.00 94.25 192 THR A CA 1
ATOM 1556 C C . THR A 1 192 ? 15.191 -3.049 -3.053 1.00 94.25 192 THR A C 1
ATOM 1558 O O . THR A 1 192 ? 15.373 -3.623 -4.127 1.00 94.25 192 THR A O 1
ATOM 1561 N N . CYS A 1 193 ? 15.759 -1.867 -2.798 1.00 92.75 193 CYS A N 1
ATOM 1562 C CA . CYS A 1 193 ? 16.601 -1.179 -3.785 1.00 92.75 193 CYS A CA 1
ATOM 1563 C C . CYS A 1 193 ? 17.763 -2.047 -4.289 1.00 92.75 193 CYS A C 1
ATOM 1565 O O . CYS A 1 193 ? 18.110 -1.954 -5.461 1.00 92.75 193 CYS A O 1
ATOM 1567 N N . ASN A 1 194 ? 18.318 -2.928 -3.449 1.00 92.19 194 ASN A N 1
ATOM 1568 C CA . ASN A 1 194 ? 19.348 -3.878 -3.876 1.00 92.19 194 ASN A CA 1
ATOM 1569 C C . ASN A 1 194 ? 18.794 -4.872 -4.904 1.00 92.19 194 ASN A C 1
ATOM 1571 O O . ASN A 1 194 ? 19.390 -5.049 -5.957 1.00 92.19 194 ASN A O 1
ATOM 1575 N N . ARG A 1 195 ? 17.612 -5.450 -4.650 1.00 95.25 195 ARG A N 1
ATOM 1576 C CA . ARG A 1 195 ? 16.960 -6.394 -5.574 1.00 95.25 195 ARG A CA 1
ATOM 1577 C C . ARG A 1 195 ? 16.546 -5.731 -6.883 1.00 95.25 195 ARG A C 1
ATOM 1579 O O . ARG A 1 195 ? 16.714 -6.318 -7.948 1.00 95.25 195 ARG A O 1
ATOM 1586 N N . VAL A 1 196 ? 16.057 -4.495 -6.814 1.00 95.00 196 VAL A N 1
ATOM 1587 C CA . VAL A 1 196 ? 15.765 -3.688 -8.006 1.00 95.00 196 VAL A CA 1
ATOM 1588 C C . VAL A 1 196 ? 17.056 -3.381 -8.773 1.00 95.00 196 VAL A C 1
ATOM 1590 O O . VAL A 1 196 ? 17.074 -3.489 -9.995 1.00 95.00 196 VAL A O 1
ATOM 1593 N N . GLY A 1 197 ? 18.150 -3.060 -8.078 1.00 94.88 197 GLY A N 1
ATOM 1594 C CA . GLY A 1 197 ? 19.470 -2.864 -8.679 1.00 94.88 197 GLY A CA 1
ATOM 1595 C C . GLY A 1 197 ? 19.981 -4.114 -9.399 1.00 94.88 197 GLY A C 1
ATOM 1596 O O . GLY A 1 197 ? 20.366 -4.028 -10.564 1.00 94.88 197 GLY A O 1
ATOM 1597 N N . ASP A 1 198 ? 19.906 -5.276 -8.748 1.00 94.62 198 ASP A N 1
ATOM 1598 C CA . ASP A 1 198 ? 20.270 -6.572 -9.333 1.00 94.62 198 ASP A CA 1
ATOM 1599 C C . ASP A 1 198 ? 19.454 -6.858 -10.601 1.00 94.62 198 ASP A C 1
ATOM 1601 O O . ASP A 1 198 ? 20.007 -7.257 -11.627 1.00 94.62 198 ASP A O 1
ATOM 1605 N N . TYR A 1 199 ? 18.144 -6.594 -10.557 1.00 95.12 199 TYR A N 1
ATOM 1606 C CA . TYR A 1 199 ? 17.256 -6.727 -11.710 1.00 95.12 199 TYR A CA 1
ATOM 1607 C C . TYR A 1 199 ? 17.668 -5.806 -12.867 1.00 95.12 199 TYR A C 1
ATOM 1609 O O . TYR A 1 199 ? 17.814 -6.262 -14.002 1.00 95.12 199 TYR A O 1
ATOM 1617 N N . VAL A 1 200 ? 17.914 -4.523 -12.587 1.00 94.06 200 VAL A N 1
ATOM 1618 C CA . VAL A 1 200 ? 18.336 -3.547 -13.603 1.00 94.06 200 VAL A CA 1
ATOM 1619 C C . VAL A 1 200 ? 19.654 -3.965 -14.254 1.00 94.06 200 VAL A C 1
ATOM 1621 O O . VAL A 1 200 ? 19.788 -3.877 -15.478 1.00 94.06 200 VAL A O 1
ATOM 1624 N N . LEU A 1 201 ? 20.620 -4.446 -13.467 1.00 93.94 201 LEU A N 1
ATOM 1625 C CA . LEU A 1 201 ? 21.891 -4.952 -13.984 1.00 93.94 201 LEU A CA 1
ATOM 1626 C C . LEU A 1 201 ? 21.681 -6.187 -14.869 1.00 93.94 201 LEU A C 1
ATOM 1628 O O . LEU A 1 201 ? 22.220 -6.238 -15.977 1.00 93.94 201 LEU A O 1
ATOM 1632 N N . ALA A 1 202 ? 20.870 -7.147 -14.421 1.00 91.88 202 ALA A N 1
ATOM 1633 C CA . ALA A 1 202 ? 20.580 -8.368 -15.168 1.00 91.88 202 ALA A CA 1
ATOM 1634 C C . ALA A 1 202 ? 19.901 -8.080 -16.520 1.00 91.88 202 ALA A C 1
ATOM 1636 O O . ALA A 1 202 ? 20.366 -8.564 -17.556 1.00 91.88 202 ALA A O 1
ATOM 1637 N N . GLU A 1 203 ? 18.861 -7.242 -16.542 1.00 90.50 203 GLU A N 1
ATOM 1638 C CA . GLU A 1 203 ? 18.180 -6.842 -17.782 1.00 90.50 203 GLU A CA 1
ATOM 1639 C C . GLU A 1 203 ? 19.120 -6.076 -18.721 1.00 90.50 203 GLU A C 1
ATOM 1641 O O . GLU A 1 203 ? 19.163 -6.346 -19.923 1.00 90.50 203 GLU A O 1
ATOM 1646 N N . SER A 1 204 ? 19.939 -5.167 -18.182 1.00 87.31 204 SER A N 1
ATOM 1647 C CA . SER A 1 204 ? 20.890 -4.379 -18.980 1.00 87.31 204 SER A CA 1
ATOM 1648 C C . SER A 1 204 ? 21.948 -5.258 -19.658 1.00 87.31 204 SER A C 1
ATOM 1650 O O . SER A 1 204 ? 22.288 -5.047 -20.826 1.00 87.31 204 SER A O 1
ATOM 1652 N N . LEU A 1 205 ? 22.460 -6.269 -18.949 1.00 87.94 205 LEU A N 1
ATOM 1653 C CA . LEU A 1 205 ? 23.427 -7.225 -19.494 1.00 87.94 205 LEU A CA 1
ATOM 1654 C C . LEU A 1 205 ? 22.789 -8.174 -20.520 1.00 87.94 205 LEU A C 1
ATOM 1656 O O . LEU A 1 205 ? 23.411 -8.466 -21.543 1.00 87.94 205 LEU A O 1
ATOM 1660 N N . SER A 1 2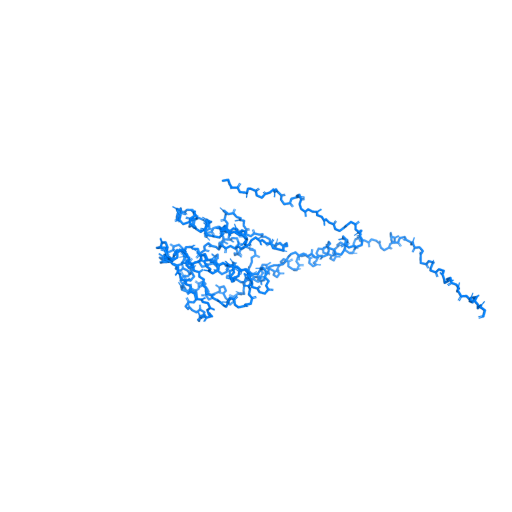06 ? 21.542 -8.597 -20.293 1.00 82.44 206 SER A N 1
ATOM 1661 C CA . SER A 1 206 ? 20.768 -9.428 -21.226 1.00 82.44 206 SER A CA 1
ATOM 1662 C C . SER A 1 206 ? 20.498 -8.710 -22.556 1.00 82.44 206 SER A C 1
ATOM 1664 O O . SER A 1 206 ? 20.711 -9.259 -23.637 1.00 82.44 206 SER A O 1
ATOM 1666 N N . VAL A 1 207 ? 20.129 -7.426 -22.512 1.00 72.81 207 VAL A N 1
ATOM 1667 C CA . VAL A 1 207 ? 19.956 -6.618 -23.732 1.00 72.81 207 VAL A CA 1
ATOM 1668 C C . VAL A 1 207 ? 21.272 -6.494 -24.508 1.00 72.81 207 VAL A C 1
ATOM 1670 O O . VAL A 1 207 ? 21.275 -6.556 -25.741 1.00 72.81 207 VAL A O 1
ATOM 1673 N N . ARG A 1 208 ? 22.407 -6.359 -23.810 1.00 66.44 208 ARG A N 1
ATOM 1674 C CA . ARG A 1 208 ? 23.726 -6.273 -24.450 1.00 66.44 208 ARG A CA 1
ATOM 1675 C C . ARG A 1 208 ? 24.134 -7.584 -25.129 1.00 66.44 208 ARG A C 1
ATOM 1677 O O . ARG A 1 208 ? 24.678 -7.523 -26.230 1.00 66.44 208 ARG A O 1
ATOM 1684 N N . SER A 1 209 ? 23.871 -8.746 -24.526 1.00 62.97 209 SER A N 1
ATOM 1685 C CA . SER A 1 209 ? 24.183 -10.042 -25.155 1.00 62.97 209 SER A CA 1
ATOM 1686 C C . SER A 1 209 ? 23.350 -10.268 -26.423 1.00 62.97 209 SER A C 1
ATOM 1688 O O . SER A 1 209 ? 23.896 -10.659 -27.454 1.00 62.97 209 SER A O 1
ATOM 1690 N N . LEU A 1 210 ? 22.066 -9.893 -26.400 1.00 59.88 210 LEU A N 1
ATOM 1691 C CA . LEU A 1 210 ? 21.183 -9.928 -27.572 1.00 59.88 210 LEU A CA 1
ATOM 1692 C C . LEU A 1 210 ? 21.632 -8.969 -28.686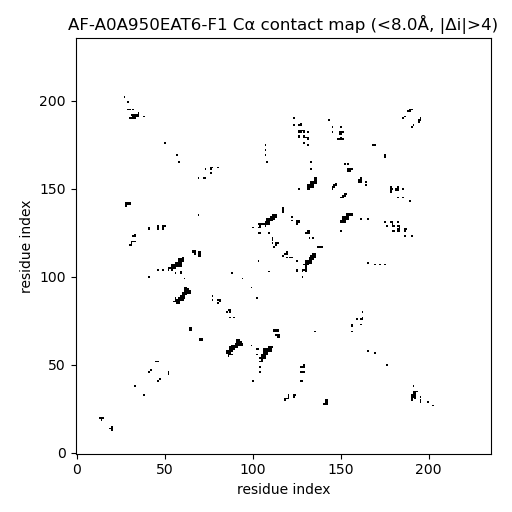 1.00 59.88 210 LEU A C 1
ATOM 1694 O O . LEU A 1 210 ? 21.517 -9.300 -29.867 1.00 59.88 210 LEU A O 1
ATOM 1698 N N . ALA A 1 211 ? 22.160 -7.792 -28.337 1.00 60.28 211 ALA A N 1
ATOM 1699 C CA . ALA A 1 211 ? 22.687 -6.835 -29.311 1.00 60.28 211 ALA A CA 1
ATOM 1700 C C . ALA A 1 211 ? 23.994 -7.314 -29.968 1.00 60.28 211 ALA A C 1
ATOM 1702 O O . ALA A 1 211 ? 24.209 -7.046 -31.146 1.00 60.28 211 ALA A O 1
ATOM 1703 N N . LEU A 1 212 ? 24.839 -8.047 -29.236 1.00 56.38 212 LEU A N 1
ATOM 1704 C CA . LEU A 1 212 ? 26.103 -8.596 -29.744 1.00 56.38 212 LEU A CA 1
ATOM 1705 C C . LEU A 1 212 ? 25.923 -9.864 -30.595 1.00 56.38 212 LEU A C 1
ATOM 1707 O O . LEU A 1 212 ? 26.839 -10.235 -31.320 1.00 56.38 212 LEU A O 1
ATOM 1711 N N . HIS A 1 213 ? 24.776 -10.543 -30.508 1.00 54.25 213 HIS A N 1
ATOM 1712 C CA . HIS A 1 213 ? 24.453 -11.726 -31.322 1.00 54.25 213 HIS A CA 1
ATOM 1713 C C . HIS A 1 213 ? 23.609 -11.406 -32.565 1.00 54.25 213 HIS A C 1
ATOM 1715 O O . HIS A 1 213 ? 23.343 -12.293 -33.375 1.00 54.25 213 HIS A O 1
ATOM 1721 N N . ARG A 1 214 ? 23.201 -10.145 -32.756 1.00 53.62 214 ARG A N 1
ATOM 1722 C CA . ARG A 1 214 ? 22.687 -9.679 -34.047 1.00 53.62 214 ARG A CA 1
ATOM 1723 C C . ARG A 1 214 ? 23.870 -9.371 -34.958 1.00 53.62 214 ARG A C 1
ATOM 1725 O O . ARG A 1 214 ? 24.493 -8.322 -34.833 1.00 53.62 214 ARG A O 1
ATOM 1732 N N . ASP A 1 215 ? 24.168 -10.302 -35.857 1.00 45.78 215 ASP A N 1
ATOM 1733 C CA . ASP A 1 215 ? 25.139 -10.113 -36.932 1.00 45.78 215 ASP A CA 1
ATOM 1734 C C . ASP A 1 215 ? 24.776 -8.855 -37.756 1.00 45.78 215 ASP A C 1
ATOM 1736 O O . ASP A 1 215 ? 23.666 -8.776 -38.297 1.00 45.78 215 ASP A O 1
ATOM 1740 N N . PRO A 1 216 ? 25.661 -7.845 -37.868 1.00 50.09 216 PRO A N 1
ATOM 1741 C CA . PRO A 1 216 ? 25.408 -6.668 -38.698 1.00 50.09 216 PRO A CA 1
ATOM 1742 C C . PRO A 1 216 ? 25.209 -7.005 -40.188 1.00 50.09 216 PRO A C 1
ATOM 1744 O O . PRO A 1 216 ? 24.700 -6.165 -40.931 1.00 50.09 216 PRO A O 1
ATOM 1747 N N . ALA A 1 217 ? 25.544 -8.222 -40.635 1.00 49.62 217 ALA A N 1
ATOM 1748 C CA . ALA A 1 217 ? 25.367 -8.656 -42.019 1.00 49.62 217 ALA A CA 1
ATOM 1749 C C . ALA A 1 217 ? 23.904 -8.917 -42.439 1.00 49.62 217 ALA A C 1
ATOM 1751 O O . ALA A 1 217 ? 23.631 -8.999 -43.638 1.00 49.62 217 ALA A O 1
ATOM 1752 N N . SER A 1 218 ? 22.941 -9.007 -41.509 1.00 46.19 218 SER A N 1
ATOM 1753 C CA . SER A 1 218 ? 21.529 -9.266 -41.849 1.00 46.19 218 SER A CA 1
ATOM 1754 C C . SER A 1 218 ? 20.652 -8.009 -41.957 1.00 46.19 218 SER A C 1
ATOM 1756 O O . SER A 1 218 ? 19.456 -8.122 -42.234 1.00 46.19 218 SER A O 1
ATOM 1758 N N . ALA A 1 219 ? 21.204 -6.804 -41.765 1.00 46.06 219 ALA A N 1
ATOM 1759 C CA . ALA A 1 219 ? 20.502 -5.545 -42.034 1.00 46.06 219 ALA A CA 1
ATOM 1760 C C . ALA A 1 219 ? 20.530 -5.237 -43.544 1.00 46.06 219 ALA A C 1
ATOM 1762 O O . ALA A 1 219 ? 21.190 -4.312 -44.018 1.00 46.06 219 ALA A O 1
ATOM 1763 N N . GLY A 1 220 ? 19.832 -6.080 -44.308 1.00 37.88 220 GLY A N 1
ATOM 1764 C CA . GLY A 1 220 ? 19.625 -5.923 -45.739 1.00 37.88 220 GLY A CA 1
ATOM 1765 C C . GLY A 1 220 ? 18.963 -4.586 -46.070 1.00 37.88 220 GLY A C 1
ATOM 1766 O O . GLY A 1 220 ? 17.969 -4.186 -45.465 1.00 37.88 220 GLY A O 1
ATOM 1767 N N . ARG A 1 221 ? 19.564 -3.912 -47.050 1.00 46.12 221 ARG A N 1
ATOM 1768 C CA . ARG A 1 221 ? 19.123 -2.687 -47.720 1.00 46.12 221 ARG A CA 1
ATOM 1769 C C . ARG A 1 221 ? 17.604 -2.674 -47.934 1.00 46.12 221 ARG A C 1
ATOM 1771 O O . ARG A 1 221 ? 17.069 -3.567 -48.581 1.00 46.12 221 ARG A O 1
ATOM 1778 N N . SER A 1 222 ? 16.933 -1.626 -47.467 1.00 38.66 222 SER A N 1
ATOM 1779 C CA . SER A 1 222 ? 15.672 -1.187 -48.067 1.00 38.66 222 SER A CA 1
ATOM 1780 C C . SER A 1 222 ? 15.796 0.294 -48.404 1.00 38.66 222 SER A C 1
ATOM 1782 O O . SER A 1 222 ? 16.218 1.111 -47.585 1.00 38.66 222 SER A O 1
ATOM 1784 N N . ASP A 1 223 ? 15.548 0.573 -49.677 1.00 38.88 223 ASP A N 1
ATOM 1785 C CA . ASP A 1 223 ? 15.810 1.817 -50.380 1.00 38.88 223 ASP A CA 1
ATOM 1786 C C . ASP A 1 223 ? 15.125 3.031 -49.748 1.00 38.88 223 ASP A C 1
ATOM 1788 O O . ASP A 1 223 ? 13.900 3.128 -49.697 1.00 38.88 223 ASP A O 1
ATOM 1792 N N . LEU A 1 224 ? 15.928 4.032 -49.387 1.00 39.09 224 LEU A N 1
ATOM 1793 C CA . LEU A 1 224 ? 15.482 5.419 -49.299 1.00 39.09 224 LEU A CA 1
ATOM 1794 C C . LEU A 1 224 ? 15.682 6.072 -50.671 1.00 39.09 224 LEU A C 1
ATOM 1796 O O . LEU A 1 224 ? 16.654 6.787 -50.899 1.00 39.09 224 LEU A O 1
ATOM 1800 N N . SER A 1 225 ? 14.750 5.830 -51.595 1.00 36.62 225 SER A N 1
ATOM 1801 C CA . SER A 1 225 ? 14.583 6.667 -52.788 1.00 36.62 225 SER A CA 1
ATOM 1802 C C . SER A 1 225 ? 13.398 7.614 -52.579 1.00 36.62 225 SER A C 1
ATOM 1804 O O . SER A 1 225 ? 12.282 7.388 -53.038 1.00 36.62 225 SER A O 1
ATOM 1806 N N . TYR A 1 226 ? 13.633 8.709 -51.854 1.00 35.78 226 TYR A N 1
ATOM 1807 C CA . TYR A 1 226 ? 12.681 9.817 -51.816 1.00 35.78 226 TYR A CA 1
ATOM 1808 C C . TYR A 1 226 ? 12.873 10.654 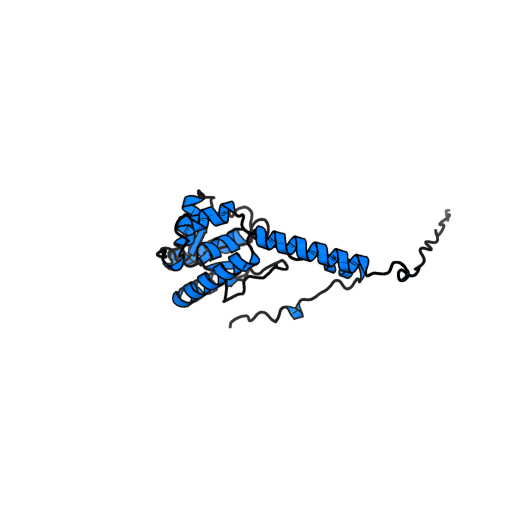-53.088 1.00 35.78 226 TYR A C 1
ATOM 1810 O O . TYR A 1 226 ? 13.763 11.500 -53.169 1.00 35.78 226 TYR A O 1
ATOM 1818 N N . ARG A 1 227 ? 12.074 10.373 -54.125 1.00 35.94 227 ARG A N 1
ATOM 1819 C CA . ARG A 1 227 ? 11.949 11.243 -55.301 1.00 35.94 227 ARG A CA 1
ATOM 1820 C C . ARG A 1 227 ? 11.308 12.563 -54.868 1.00 35.94 227 ARG A C 1
ATOM 1822 O O . ARG A 1 227 ? 10.148 12.587 -54.468 1.00 35.94 227 ARG A O 1
ATOM 1829 N N . ALA A 1 228 ? 12.058 13.654 -54.993 1.00 39.00 228 ALA A N 1
ATOM 1830 C CA . ALA A 1 228 ? 11.509 15.002 -55.002 1.00 39.00 228 ALA A CA 1
ATOM 1831 C C . ALA A 1 228 ? 10.590 15.145 -56.227 1.00 39.00 228 ALA A C 1
ATOM 1833 O O . ALA A 1 228 ? 11.056 15.088 -57.365 1.00 39.00 228 ALA A O 1
ATOM 1834 N N . ALA A 1 229 ? 9.285 15.275 -55.996 1.00 38.12 229 ALA A N 1
ATOM 1835 C CA . ALA A 1 229 ? 8.337 15.659 -57.030 1.00 38.12 229 ALA A CA 1
ATOM 1836 C C . ALA A 1 229 ? 8.247 17.186 -57.067 1.00 38.12 229 ALA A C 1
ATOM 1838 O O . ALA A 1 229 ? 7.775 17.826 -56.127 1.00 38.12 229 ALA A O 1
ATOM 1839 N N . SER A 1 230 ? 8.748 17.737 -58.166 1.00 39.91 230 SER A N 1
ATOM 1840 C CA . SER A 1 230 ? 8.581 19.110 -58.617 1.00 39.91 230 SER A CA 1
ATOM 1841 C C . SER A 1 230 ? 7.103 19.500 -58.695 1.00 39.91 230 SER A C 1
ATOM 1843 O O . SER A 1 230 ? 6.292 18.746 -59.229 1.00 39.91 230 SER A O 1
ATOM 1845 N N . ALA A 1 231 ? 6.773 20.709 -58.248 1.00 36.19 231 ALA A N 1
ATOM 1846 C CA . ALA A 1 231 ? 5.537 21.393 -58.610 1.00 36.19 231 ALA A CA 1
ATOM 1847 C C . ALA A 1 231 ? 5.892 22.812 -59.074 1.00 36.19 231 ALA A C 1
ATOM 1849 O O . ALA A 1 231 ? 5.991 23.743 -58.278 1.00 36.19 231 ALA A O 1
ATOM 1850 N N . GLU A 1 232 ? 6.126 22.953 -60.379 1.00 39.06 232 GLU A N 1
ATOM 1851 C CA . GLU A 1 232 ? 6.051 24.236 -61.072 1.00 39.06 232 GLU A CA 1
ATOM 1852 C C . GLU A 1 232 ? 4.611 24.470 -61.552 1.00 39.06 232 GLU A C 1
ATOM 1854 O O . GLU A 1 232 ? 4.046 23.650 -62.268 1.00 39.06 232 GLU A O 1
ATOM 1859 N N . LYS A 1 233 ? 4.069 25.616 -61.121 1.00 41.03 233 LYS A N 1
ATOM 1860 C CA . LYS A 1 233 ? 3.202 26.575 -61.831 1.00 41.03 233 LYS A CA 1
ATOM 1861 C C . LYS A 1 233 ? 2.051 26.054 -62.700 1.00 41.03 233 LYS A C 1
ATOM 1863 O O . LYS A 1 233 ? 2.279 25.540 -63.786 1.00 41.03 233 LYS A O 1
ATOM 1868 N N . VAL A 1 234 ? 0.838 26.504 -62.362 1.00 43.19 234 VAL A N 1
ATOM 1869 C CA . VAL A 1 234 ? -0.099 27.064 -63.354 1.00 43.19 234 VAL A CA 1
ATOM 1870 C C . VAL A 1 234 ? -0.785 28.295 -62.747 1.00 43.19 234 VAL A C 1
ATOM 1872 O O . VAL A 1 234 ? -1.495 28.187 -61.751 1.00 43.19 234 VAL A O 1
ATOM 1875 N N . ASN A 1 235 ? -0.516 29.455 -63.349 1.00 37.34 235 ASN A N 1
ATOM 1876 C CA . ASN A 1 235 ? -1.250 30.715 -63.192 1.00 37.34 235 ASN A CA 1
ATOM 1877 C C . ASN A 1 235 ? -2.416 30.734 -64.202 1.00 37.34 235 ASN A C 1
ATOM 1879 O O . ASN A 1 235 ? -2.394 29.974 -65.176 1.00 37.34 235 ASN A O 1
ATOM 1883 N N . PRO A 1 236 ? -3.386 31.636 -64.035 1.00 60.00 236 PRO A N 1
ATOM 1884 C CA . PRO A 1 236 ? -3.402 32.783 -64.952 1.00 60.00 236 PRO A CA 1
ATOM 1885 C C . PRO A 1 236 ? -3.007 34.092 -64.268 1.00 60.00 236 PRO A C 1
ATOM 1887 O O . PRO A 1 236 ? -3.585 34.421 -63.212 1.00 60.00 236 PRO A O 1
#

Secondary structure (DSSP, 8-state):
----PPPGGGG----SSHHHHHHHTT-------B-HHHHHHHHHTTTTSGGGSPP-EEEEEES--TT-HHHHHHHHHHHHHHHTT--EEEESS---HHHHHHHHHTEEEEE---SSSSS-HHHHHHHHTT-EEEEEPPSS--SSPPPBTTTBEEE-SSTTHHHHHHHHHTT-HHHHHHHHHHHHHHHHHH-BHHHHHHHHHHHHHHHHHHHHSS-GGG------------------

pLDDT: mean 83.36, std 20.09, range [33.97, 98.81]

Radius of gyration: 23.87 Å; Cα contacts (8 Å, |Δi|>4): 301; chains: 1; bounding box: 47×48×83 Å

Sequence (236 aa):
MQRVQPPHDEYNSLPANPRFRGLADKFRPISIGITGAHLVELQERETRKPDAVRKRYDLFFAGAVEHSTVRQAGLPWLEKLQQQGYTVYLSTRRIDQQQFDELLSASWLSWSPEGSGWDCYRHYEACLAGSVPVINFPTIQRLAPLIHGVHCFYYAVEGDDLFQIVRAALTDKYLLREMALAAREHVLAHHTCNRVGDYVLAESLSVRSLALHRDPASAGRSDLSYRAASAEKVNP

Mean predicted aligned error: 10.32 Å

Foldseek 3Di:
DPPPPPPPPPPPPPPPDVVVNVVVVLDDAFAPFAEPVRLVVLCVLPLVPLVPAAADFLEEDAEAQPQDPLSVLCVVLLVVCVVVVGRYHDHNHDDDPSVVLSNLSNYLEYEDEDGPAQRDPCCLSSLSSLHAYEYEDDPDDHDLDQDDLQQHHYAHSPDNRSNVCSVVSSVCSVSSNRNSPRNNVSSVCAGHPVNSVVVVVVSVVVVVVVVVPPDPVPPDDDDPPPDDDDDDDDDD

Nearest PDB structures (foldseek):
  6kih-assembly4_D  TM=5.456E-01  e=2.030E-04  Thermosynechococcus vestitus
  5i45-assembly1_A  TM=6.656E-01  e=1.182E-03  Francisella tularensis subsp. tularensis SCHU S4
  3c4q-assembly2_B  TM=6.319E-01  e=1.410E-03  Corynebacterium glutamicum
  3c48-assembly1_A  TM=4.867E-01  e=5.196E-04  Corynebacterium glutamicum
  3c48-assembly1_B  TM=4.919E-01  e=1.496E-03  Corynebacterium glutamicum